Protein AF-A0A383VWA9-F1 (afdb_monomer)

Solvent-accessible surface area (backbone atoms only — not comparable to full-atom values): 13718 Å² total; per-residue (Å²): 135,84,78,79,70,65,84,76,45,90,68,63,59,57,81,70,54,75,82,67,72,85,78,60,93,67,74,73,82,68,71,82,57,78,55,68,66,60,56,52,46,52,52,49,46,54,52,45,48,54,54,43,56,68,59,34,82,82,42,57,75,68,54,39,55,49,47,54,52,50,43,54,51,52,49,49,50,54,53,41,68,70,36,70,92,53,26,75,60,52,51,53,52,49,50,55,49,52,51,54,49,49,52,50,54,48,52,52,50,50,50,54,52,51,51,55,50,59,68,47,47,61,56,56,50,52,52,52,51,50,51,52,49,52,52,52,51,51,53,51,51,53,50,49,51,54,51,51,51,52,50,51,52,52,48,53,52,47,55,49,51,52,52,50,50,51,54,51,52,52,50,51,54,50,51,51,50,49,52,54,51,54,49,51,51,50,54,50,50,52,51,50,49,53,49,51,52,48,54,50,47,66,71,29,76,67,42,64,62,67,71,51,92,82,78,88,79,80,86,80,88,81,84,88,83,84,87,83,91,80,89,131

Mean predicted aligned error: 16.5 Å

Foldseek 3Di:
DDDPPLVVDPCSCVVVDPDDPPVPPDDCPCVPDDPVLVVVLVVQLVVQVVVLVVVCVPDDPLSSVVSNVVSVLVSLVVVLVVCPPCNVVSVVVSVVVVVVVVVVNVVVVVVVVVVVVVVCVVVVVVVVVVVVVVVVVVVVVVVVVVVVVVVVVVVVVVVVVVVVVVVVVVVVVVVVVVVVVVVVVVVVVVVVVVVVVVVCCCPDPVVVVVPPPDDDDDDDDDDDDDDDDDDD

Radius of gyration: 65.11 Å; Cα contacts (8 Å, |Δi|>4): 31; chains: 1; bounding box: 116×48×170 Å

Organism: Tetradesmus obliquus (NCBI:txid3088)

pLDDT: mean 80.33, std 18.54, range [40.31, 98.0]

Sequence (232 aa):
MALPDLFKKPSSLACLRPANIQQLGIKQEAADEKPQLLQRLETCLHQAKHAAASLQVHSNSWGAAKLDVDVYRQVFHMFIASMTTYRPLLLRIQQAYDVALQDAAGSAYDHVHLQTELSMMPQRHAEAVAAARAEASARAAAMQDELQHKLQELQQQADQAEAECVQIDEQLHYFQKHILQARRELDQIDTANRRGYKELLDNSSWHLLAQLPGLSSNAPGSHVGKAYRMSS

Structure (mmCIF, N/CA/C/O backbone):
data_AF-A0A383VWA9-F1
#
_entry.id   AF-A0A383VWA9-F1
#
loop_
_atom_site.group_PDB
_atom_site.id
_atom_site.type_symbol
_atom_site.label_atom_id
_atom_site.label_alt_id
_atom_site.label_comp_id
_atom_site.label_asym_id
_atom_site.label_entity_id
_atom_site.label_seq_id
_atom_site.pdbx_PDB_ins_code
_atom_site.Cartn_x
_atom_site.Cartn_y
_atom_site.Cartn_z
_atom_site.occupancy
_atom_site.B_iso_or_equiv
_atom_site.auth_seq_id
_atom_site.auth_comp_id
_atom_site.auth_asym_id
_atom_site.auth_atom_id
_atom_site.pdbx_PDB_model_num
ATOM 1 N N . MET A 1 1 ? -12.191 -21.849 30.852 1.00 40.31 1 MET A N 1
ATOM 2 C CA . MET A 1 1 ? -12.792 -23.049 31.477 1.00 40.31 1 MET A CA 1
ATOM 3 C C . MET A 1 1 ? -14.170 -22.667 31.993 1.00 40.31 1 MET A C 1
ATOM 5 O O . MET A 1 1 ? -14.248 -21.748 32.795 1.00 40.31 1 MET A O 1
ATOM 9 N N . ALA A 1 2 ? -15.243 -23.279 31.488 1.00 52.72 2 ALA A N 1
ATOM 10 C CA . ALA A 1 2 ? -16.601 -22.994 31.955 1.00 52.72 2 ALA A CA 1
ATOM 11 C C . ALA A 1 2 ? -16.852 -23.706 33.295 1.00 52.72 2 ALA A C 1
ATOM 13 O O . ALA A 1 2 ? -16.533 -24.888 33.428 1.00 52.72 2 ALA A O 1
ATOM 14 N N . LEU A 1 3 ? -17.391 -22.989 34.287 1.00 53.06 3 LEU A N 1
ATOM 15 C CA . LEU A 1 3 ? -17.791 -23.584 35.563 1.00 53.06 3 LEU A CA 1
ATOM 16 C C . LEU A 1 3 ? -18.906 -24.621 35.326 1.00 53.06 3 LEU A C 1
ATOM 18 O O . LEU A 1 3 ? -19.810 -24.367 34.527 1.00 53.06 3 LEU A O 1
ATOM 22 N N . PRO A 1 4 ? -18.874 -25.781 36.006 1.00 68.06 4 PRO A N 1
ATOM 23 C CA . PRO A 1 4 ? -19.966 -26.741 35.946 1.00 68.06 4 PRO A CA 1
ATOM 24 C C . PRO A 1 4 ? -21.253 -26.107 36.485 1.00 68.06 4 PRO A C 1
ATOM 26 O O . PRO A 1 4 ? -21.261 -25.467 37.536 1.00 68.06 4 PRO A O 1
ATOM 29 N N . ASP A 1 5 ? -22.341 -26.296 35.745 1.00 63.53 5 ASP A N 1
ATOM 30 C CA . ASP A 1 5 ? -23.632 -25.644 35.957 1.00 63.53 5 ASP A CA 1
ATOM 31 C C . ASP A 1 5 ? -24.329 -26.203 37.216 1.00 63.53 5 ASP A C 1
ATOM 33 O O . ASP A 1 5 ? -25.100 -27.169 37.173 1.00 63.53 5 ASP A O 1
ATOM 37 N N . LEU A 1 6 ? -23.991 -25.639 38.380 1.00 59.25 6 LEU A N 1
ATOM 38 C CA . LEU A 1 6 ? -24.451 -26.095 39.699 1.00 59.25 6 LEU A CA 1
ATOM 39 C C . LEU A 1 6 ? -25.978 -26.014 39.860 1.00 59.25 6 LEU A C 1
ATOM 41 O O . LEU A 1 6 ? -26.537 -26.744 40.676 1.00 59.25 6 LEU A O 1
ATOM 45 N N . PHE A 1 7 ? -26.662 -25.199 39.054 1.00 57.03 7 PHE A N 1
ATOM 46 C CA . PHE A 1 7 ? -28.111 -24.981 39.124 1.00 57.03 7 PHE A CA 1
ATOM 47 C C . PHE A 1 7 ? -28.946 -25.963 38.288 1.00 57.03 7 PHE A C 1
ATOM 49 O O . PHE A 1 7 ? -30.166 -25.982 38.418 1.00 57.03 7 PHE A O 1
ATOM 56 N N . LYS A 1 8 ? -28.323 -26.822 37.468 1.00 65.44 8 LYS A N 1
ATOM 57 C CA . LYS A 1 8 ? -29.045 -27.832 36.665 1.00 65.44 8 LYS A CA 1
ATOM 58 C C . LYS A 1 8 ? -29.335 -29.140 37.410 1.00 65.44 8 LYS A C 1
ATOM 60 O O . LYS A 1 8 ? -30.096 -29.966 36.915 1.00 65.44 8 LYS A O 1
ATOM 65 N N . LYS A 1 9 ? -28.741 -29.360 38.589 1.00 71.12 9 LYS A N 1
ATOM 66 C CA . LYS A 1 9 ? -28.956 -30.581 39.383 1.00 71.12 9 LYS A CA 1
ATOM 67 C C . LYS A 1 9 ? -30.087 -30.354 40.400 1.00 71.12 9 LYS A C 1
ATOM 69 O O . LYS A 1 9 ? -29.924 -29.510 41.273 1.00 71.12 9 LYS A O 1
ATOM 74 N N . PRO A 1 10 ? -31.191 -31.126 40.381 1.00 60.50 10 PRO A N 1
ATOM 75 C CA . PRO A 1 10 ? -32.328 -30.922 41.293 1.00 60.50 10 PRO A CA 1
ATOM 76 C C . PRO A 1 10 ? -31.975 -31.122 42.779 1.00 60.50 10 PRO A C 1
ATOM 78 O O . PRO A 1 10 ? -32.698 -30.666 43.660 1.00 60.50 10 PRO A O 1
ATOM 81 N N . SER A 1 11 ? -30.847 -31.775 43.070 1.00 59.69 11 SER A N 1
ATOM 82 C CA . SER A 1 11 ? -30.339 -32.035 44.419 1.00 59.69 11 SER A CA 1
ATOM 83 C C . SER A 1 11 ? -29.338 -30.995 44.942 1.00 59.69 11 SER A C 1
ATOM 85 O O . SER A 1 11 ? -29.035 -31.017 46.133 1.00 59.69 11 SER A O 1
ATOM 87 N N . SER A 1 12 ? -28.830 -30.070 44.116 1.00 59.12 12 SER A N 1
ATOM 88 C CA . SER A 1 12 ? -27.817 -29.092 44.557 1.00 59.12 12 SER A CA 1
ATOM 89 C C . SER A 1 12 ? -28.386 -27.988 45.449 1.00 59.12 12 SER A C 1
ATOM 91 O O . SER A 1 12 ? -27.656 -27.421 46.252 1.00 59.12 12 SER A O 1
ATOM 93 N N . LEU A 1 13 ? -29.691 -27.721 45.357 1.00 58.59 13 LEU A N 1
ATOM 94 C CA . LEU A 1 13 ? -30.400 -26.753 46.202 1.00 58.59 13 LEU A CA 1
ATOM 95 C C . LEU A 1 13 ? -30.992 -27.392 47.470 1.00 58.59 13 LEU A C 1
ATOM 97 O O . LEU A 1 13 ? -31.514 -26.685 48.330 1.00 58.59 13 LEU A O 1
ATOM 101 N N . ALA A 1 14 ? -30.912 -28.720 47.618 1.00 62.41 14 ALA A N 1
ATOM 102 C CA . ALA A 1 14 ? -31.430 -29.418 48.795 1.00 62.41 14 ALA A CA 1
ATOM 103 C C . ALA A 1 14 ? -30.656 -29.055 50.075 1.00 62.41 14 ALA A C 1
ATOM 105 O O . ALA A 1 14 ? -31.247 -29.029 51.150 1.00 62.41 14 ALA A O 1
ATOM 106 N N . CYS A 1 15 ? -29.371 -28.699 49.958 1.00 56.59 15 CYS A N 1
ATOM 107 C CA . CYS A 1 15 ? -28.551 -28.218 51.075 1.00 56.59 15 CYS A CA 1
ATOM 108 C C . CYS A 1 15 ? -28.905 -26.794 51.542 1.00 56.59 15 CYS A C 1
ATOM 110 O O . CYS A 1 15 ? -28.484 -26.393 52.622 1.00 56.59 15 CYS A O 1
ATOM 112 N N . LEU A 1 16 ? -29.672 -26.038 50.746 1.00 54.25 16 LEU A N 1
ATOM 113 C CA . LEU A 1 16 ? -30.110 -24.676 51.067 1.00 54.25 16 LEU A CA 1
ATOM 114 C C . LEU A 1 16 ? -31.502 -24.639 51.707 1.00 54.25 16 LEU A C 1
ATOM 116 O O . LEU A 1 16 ? -31.938 -23.577 52.151 1.00 54.25 16 LEU A O 1
ATOM 120 N N . ARG A 1 17 ? -32.222 -25.770 51.759 1.00 54.25 17 ARG A N 1
ATOM 121 C CA . ARG A 1 17 ? -33.493 -25.834 52.484 1.00 54.25 17 ARG A CA 1
ATOM 122 C C . ARG A 1 17 ? -33.196 -25.823 53.984 1.00 54.25 17 ARG A C 1
ATOM 124 O O . ARG A 1 17 ? -32.511 -26.731 54.454 1.00 54.25 17 ARG A O 1
ATOM 131 N N . PRO A 1 18 ? -33.710 -24.846 54.748 1.00 53.12 18 PRO A N 1
ATOM 132 C CA . PRO A 1 18 ? -33.586 -24.880 56.193 1.00 53.12 18 PRO A CA 1
ATOM 133 C C . PRO A 1 18 ? -34.296 -26.137 56.699 1.00 53.12 18 PRO A C 1
ATOM 135 O O . PRO A 1 18 ? -35.505 -26.301 56.516 1.00 53.12 18 PRO A O 1
ATOM 138 N N . ALA A 1 19 ? -33.542 -27.054 57.300 1.00 50.94 19 ALA A N 1
ATOM 139 C CA . ALA A 1 19 ? -34.129 -28.150 58.046 1.00 50.94 19 ALA A CA 1
ATOM 140 C C . ALA A 1 19 ? -34.904 -27.537 59.227 1.00 50.94 19 ALA A C 1
ATOM 142 O O . ALA A 1 19 ? -34.309 -26.931 60.110 1.00 50.94 19 ALA A O 1
ATOM 143 N N . ASN A 1 20 ? -36.231 -27.675 59.212 1.00 47.72 20 ASN A N 1
ATOM 144 C CA . ASN A 1 20 ? -37.156 -27.323 60.294 1.00 47.72 20 ASN A CA 1
ATOM 145 C C . ASN A 1 20 ? -37.230 -25.845 60.727 1.00 47.72 20 ASN A C 1
ATOM 147 O O . ASN A 1 20 ? -36.759 -25.459 61.791 1.00 47.72 20 ASN A O 1
ATOM 151 N N . ILE A 1 21 ? -38.020 -25.050 59.995 1.00 49.84 21 ILE A N 1
ATOM 152 C CA . ILE A 1 21 ? -38.618 -23.804 60.526 1.00 49.84 21 ILE A CA 1
ATOM 153 C C . ILE A 1 21 ? -39.734 -24.111 61.558 1.00 49.84 21 ILE A C 1
ATOM 155 O O . ILE A 1 21 ? -40.086 -23.262 62.367 1.00 49.84 21 ILE A O 1
ATOM 159 N N . GLN A 1 22 ? -40.253 -25.344 61.613 1.00 49.78 22 GLN A N 1
ATOM 160 C CA . GLN A 1 22 ? -41.379 -25.718 62.485 1.00 49.78 22 GLN A CA 1
ATOM 161 C C . GLN A 1 22 ? -41.058 -25.794 63.994 1.00 49.78 22 GLN A C 1
ATOM 163 O O . GLN A 1 22 ? -41.974 -25.987 64.786 1.00 49.78 22 GLN A O 1
ATOM 168 N N . GLN A 1 23 ? -39.799 -25.631 64.423 1.00 46.16 23 GLN A N 1
ATOM 169 C CA . GLN A 1 23 ? -39.432 -25.668 65.852 1.00 46.16 23 GLN A CA 1
ATOM 170 C C . GLN A 1 23 ? -39.297 -24.286 66.513 1.00 46.16 23 GLN A C 1
ATOM 172 O O . GLN A 1 23 ? -39.175 -24.202 67.732 1.00 46.16 23 GLN A O 1
ATOM 177 N N . LEU A 1 24 ? -39.375 -23.195 65.747 1.00 46.72 24 LEU A N 1
ATOM 178 C CA . LEU A 1 24 ? -39.430 -21.837 66.285 1.00 46.72 24 LEU A CA 1
ATOM 179 C C . LEU A 1 24 ? -40.879 -21.365 66.190 1.00 46.72 24 LEU A C 1
ATOM 181 O O . LEU A 1 24 ? -41.321 -20.957 65.121 1.00 46.72 24 LEU A O 1
ATOM 185 N N . GLY A 1 25 ? -41.628 -21.454 67.292 1.00 45.78 25 GLY A N 1
ATOM 186 C CA . GLY A 1 25 ? -43.013 -20.980 67.426 1.00 45.78 25 GLY A CA 1
ATOM 187 C C . GLY A 1 25 ? -43.157 -19.458 67.294 1.00 45.78 25 GLY A C 1
ATOM 188 O O . GLY A 1 25 ? -43.638 -18.792 68.207 1.00 45.78 25 GLY A O 1
ATOM 189 N N . ILE A 1 26 ? -42.717 -18.899 66.170 1.00 47.47 26 ILE A N 1
ATOM 190 C CA . ILE A 1 26 ? -42.852 -17.496 65.805 1.00 47.47 26 ILE A CA 1
ATOM 191 C C . ILE A 1 26 ? -44.113 -17.397 64.949 1.00 47.47 26 ILE A C 1
ATOM 193 O O . ILE A 1 26 ? -44.192 -17.944 63.850 1.00 47.47 26 ILE A O 1
ATOM 197 N N . LYS A 1 27 ? -45.127 -16.739 65.510 1.00 43.44 27 LYS A N 1
ATOM 198 C CA . LYS A 1 27 ? -46.420 -16.467 64.879 1.00 43.44 27 LYS A CA 1
ATOM 199 C C . LYS A 1 27 ? -46.221 -15.883 63.472 1.00 43.44 27 LYS A C 1
ATOM 201 O O . LYS A 1 27 ? -45.510 -14.898 63.303 1.00 43.44 27 LYS A O 1
ATOM 206 N N . GLN A 1 28 ? -46.887 -16.478 62.484 1.00 49.62 28 GLN A N 1
ATOM 207 C CA . GLN A 1 28 ? -46.857 -16.100 61.064 1.00 49.62 28 GLN A CA 1
ATOM 208 C C . GLN A 1 28 ? -47.483 -14.725 60.744 1.00 49.62 28 GLN A C 1
ATOM 210 O O . GLN A 1 28 ? -47.441 -14.307 59.594 1.00 49.62 28 GLN A O 1
ATOM 215 N N . GLU A 1 29 ? -48.021 -13.992 61.726 1.00 42.81 29 GLU A N 1
ATOM 216 C CA . GLU A 1 29 ? -48.640 -12.668 61.513 1.00 42.81 29 GLU A CA 1
ATOM 217 C C . GLU A 1 29 ? -47.640 -11.561 61.127 1.00 42.81 29 GLU A C 1
ATOM 219 O O . GLU A 1 29 ? -48.045 -10.545 60.579 1.00 42.81 29 GLU A O 1
ATOM 224 N N . ALA A 1 30 ? -46.333 -11.757 61.337 1.00 47.50 30 ALA A N 1
ATOM 225 C CA . ALA A 1 30 ? -45.293 -10.798 60.936 1.00 47.50 30 ALA A CA 1
ATOM 226 C C . ALA A 1 30 ? -44.763 -11.004 59.498 1.00 47.50 30 ALA A C 1
ATOM 228 O O . ALA A 1 30 ? -43.765 -10.394 59.119 1.00 47.50 30 ALA A O 1
ATOM 229 N N . ALA A 1 31 ? -45.369 -11.899 58.709 1.00 51.78 31 ALA A N 1
ATOM 230 C CA . ALA A 1 31 ? -44.860 -12.275 57.387 1.00 51.78 31 ALA A CA 1
ATOM 231 C C . ALA A 1 31 ? -45.263 -11.315 56.246 1.00 51.78 31 ALA A C 1
ATOM 233 O O . ALA A 1 31 ? -44.610 -11.340 55.204 1.00 51.78 31 ALA A O 1
ATOM 234 N N . ASP A 1 32 ? -46.286 -10.471 56.439 1.00 53.84 32 ASP A N 1
ATOM 235 C CA . ASP A 1 32 ? -46.775 -9.525 55.415 1.00 53.84 32 ASP A CA 1
ATOM 236 C C . ASP A 1 32 ? -46.137 -8.127 55.500 1.00 53.84 32 ASP A C 1
ATOM 238 O O . ASP A 1 32 ? -46.186 -7.354 54.539 1.00 53.84 32 ASP A O 1
ATOM 242 N N . GLU A 1 33 ? -45.490 -7.783 56.616 1.00 57.41 33 GLU A N 1
ATOM 243 C CA . GLU A 1 33 ? -44.759 -6.522 56.726 1.00 57.41 33 GLU A CA 1
ATOM 244 C C . GLU A 1 33 ? -43.362 -6.675 56.120 1.00 57.41 33 GLU A C 1
ATOM 246 O O . GLU A 1 33 ? -42.547 -7.489 56.566 1.00 57.41 33 GLU A O 1
ATOM 251 N N . LYS A 1 34 ? -43.054 -5.863 55.096 1.00 60.66 34 LYS A N 1
ATOM 252 C CA . LYS A 1 34 ? -41.688 -5.782 54.564 1.00 60.66 34 LYS A CA 1
ATOM 253 C C . LYS A 1 34 ? -40.729 -5.518 55.733 1.00 60.66 34 LYS A C 1
ATOM 255 O O . LYS A 1 34 ? -40.923 -4.545 56.464 1.00 60.66 34 LYS A O 1
ATOM 260 N N . PRO A 1 35 ? -39.664 -6.319 55.903 1.00 78.94 35 PRO A N 1
ATOM 261 C CA . PRO A 1 35 ? -38.732 -6.121 57.003 1.00 78.94 35 PRO A CA 1
ATOM 262 C C . PRO A 1 35 ? -38.139 -4.710 56.927 1.00 78.94 35 PRO A C 1
ATOM 264 O O . PRO A 1 35 ? -37.694 -4.275 55.863 1.00 78.94 35 PRO A O 1
ATOM 267 N N . GLN A 1 36 ? -38.111 -4.001 58.062 1.00 79.69 36 GLN A N 1
ATOM 268 C CA . GLN A 1 36 ? -37.727 -2.580 58.157 1.00 79.69 36 GLN A CA 1
ATOM 269 C C . GLN A 1 36 ? -36.389 -2.255 57.471 1.00 79.69 36 GLN A C 1
ATOM 271 O O . GLN A 1 36 ? -36.188 -1.154 56.961 1.00 79.69 36 GLN A O 1
ATOM 276 N N . LEU A 1 37 ? -35.468 -3.222 57.435 1.00 79.62 37 LEU A N 1
ATOM 277 C CA . LEU A 1 37 ? -34.200 -3.110 56.721 1.00 79.62 37 LEU A CA 1
ATOM 278 C C . LEU A 1 37 ? -34.389 -2.945 55.204 1.00 79.62 37 LEU A C 1
ATOM 280 O O . LEU A 1 37 ? -33.772 -2.062 54.616 1.00 79.62 37 LEU A O 1
ATOM 284 N N . LEU A 1 38 ? -35.239 -3.758 54.570 1.00 82.06 38 LEU A N 1
ATOM 285 C CA . LEU A 1 38 ? -35.507 -3.657 53.132 1.00 82.06 38 LEU A CA 1
ATOM 286 C C . LEU A 1 38 ? -36.179 -2.329 52.797 1.00 82.06 38 LEU A C 1
ATOM 288 O O . LEU A 1 38 ? -35.798 -1.688 51.826 1.00 82.06 38 LEU A O 1
ATOM 292 N N . GLN A 1 39 ? -37.094 -1.862 53.648 1.00 85.38 39 GLN A N 1
ATOM 293 C CA . GLN A 1 39 ? -37.736 -0.562 53.465 1.00 85.38 39 GLN A CA 1
ATOM 294 C C . GLN A 1 39 ? -36.721 0.594 53.519 1.00 85.38 39 GLN A C 1
ATOM 296 O O . GLN A 1 39 ? -36.789 1.517 52.711 1.00 85.38 39 GLN A O 1
ATOM 301 N N . ARG A 1 40 ? -35.735 0.527 54.426 1.00 84.25 40 ARG A N 1
ATOM 302 C CA . ARG A 1 40 ? -34.63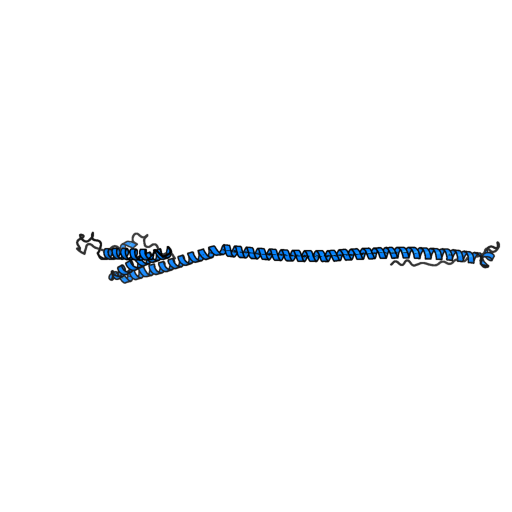4 1.507 54.507 1.00 84.25 40 ARG A CA 1
ATOM 303 C C . ARG A 1 40 ? -33.680 1.438 53.313 1.00 84.25 40 ARG A C 1
ATOM 305 O O . ARG A 1 40 ? -33.151 2.462 52.890 1.00 84.25 40 ARG A O 1
ATOM 312 N N . LEU A 1 41 ? -33.441 0.246 52.773 1.00 84.81 41 LEU A N 1
ATOM 313 C CA . LEU A 1 41 ? -32.605 0.073 51.585 1.00 84.81 41 LEU A CA 1
ATOM 314 C C . LEU A 1 41 ? -33.317 0.564 50.321 1.00 84.81 41 LEU A C 1
ATOM 316 O O . LEU A 1 41 ? -32.682 1.209 49.494 1.00 84.81 41 LEU A O 1
ATOM 320 N N . GLU A 1 42 ? -34.625 0.330 50.195 1.00 87.19 42 GLU A N 1
ATOM 321 C CA . GLU A 1 42 ? -35.452 0.854 49.101 1.00 87.19 42 GLU A CA 1
ATOM 322 C C . GLU A 1 42 ? -35.465 2.388 49.101 1.00 87.19 42 GLU A C 1
ATOM 324 O O . GLU A 1 42 ? -35.228 3.007 48.062 1.00 87.19 42 GLU A O 1
ATOM 329 N N . THR A 1 43 ? -35.668 3.023 50.261 1.00 87.69 43 THR A N 1
ATOM 330 C CA . THR A 1 43 ? -35.632 4.491 50.358 1.00 87.69 43 THR A CA 1
ATOM 331 C C . THR A 1 43 ? -34.245 5.048 50.061 1.00 87.69 43 THR A C 1
ATOM 333 O O . THR A 1 43 ? -34.133 6.022 49.316 1.00 87.69 43 THR A O 1
ATOM 336 N N . CYS A 1 44 ? -33.185 4.407 50.561 1.00 85.94 44 CYS A N 1
ATOM 337 C CA . CYS A 1 44 ? -31.814 4.798 50.245 1.00 85.94 44 CYS A CA 1
ATOM 338 C C . CYS A 1 44 ? -31.508 4.659 48.746 1.00 85.94 44 CYS A C 1
ATOM 340 O O . CYS A 1 44 ? -30.930 5.567 48.154 1.00 85.94 44 CYS A O 1
ATOM 342 N N . LEU A 1 45 ? -31.950 3.574 48.108 1.00 88.50 45 LEU A N 1
ATOM 343 C CA . LEU A 1 45 ? -31.781 3.357 46.673 1.00 88.50 45 LEU A CA 1
ATOM 344 C C . LEU A 1 45 ? -32.506 4.425 45.853 1.00 88.50 45 LEU A C 1
ATOM 346 O O . LEU A 1 45 ? -31.932 4.959 44.907 1.00 88.50 45 LEU A O 1
ATOM 350 N N . HIS A 1 46 ? -33.742 4.771 46.218 1.00 88.00 46 HIS A N 1
ATOM 351 C CA . HIS A 1 46 ? -34.485 5.840 45.550 1.00 88.00 46 HIS A CA 1
ATOM 352 C C . HIS A 1 46 ? -33.798 7.201 45.694 1.00 88.00 46 HIS A C 1
ATOM 354 O O . HIS A 1 46 ? -33.681 7.928 44.708 1.00 88.00 46 HIS A O 1
ATOM 360 N N . GLN A 1 47 ? -33.297 7.528 46.886 1.00 86.00 47 GLN A N 1
ATOM 361 C CA . GLN A 1 47 ? -32.558 8.770 47.131 1.00 86.00 47 GLN A CA 1
ATOM 362 C C . GLN A 1 47 ? -31.242 8.814 46.346 1.00 86.00 47 GLN A C 1
ATOM 364 O O . GLN A 1 47 ? -30.948 9.809 45.686 1.00 86.00 47 GLN A O 1
ATOM 369 N N . ALA A 1 48 ? -30.479 7.721 46.359 1.00 83.06 48 ALA A N 1
ATOM 370 C CA . ALA A 1 48 ? -29.209 7.613 45.651 1.00 83.06 48 ALA A CA 1
ATOM 371 C C . ALA A 1 48 ? -29.393 7.667 44.126 1.00 83.06 48 ALA A C 1
ATOM 373 O O . ALA A 1 48 ? -28.638 8.356 43.446 1.00 83.06 48 ALA A O 1
ATOM 374 N N . LYS A 1 49 ? -30.443 7.037 43.585 1.00 85.81 49 LYS A N 1
ATOM 375 C CA . LYS A 1 49 ? -30.805 7.165 42.166 1.00 85.81 49 LYS A CA 1
ATOM 376 C C . LYS A 1 49 ? -31.227 8.577 41.791 1.00 85.81 49 LYS A C 1
ATOM 378 O O . LYS A 1 49 ? -30.851 9.055 40.729 1.00 85.81 49 LYS A O 1
ATOM 383 N N . HIS A 1 50 ? -31.985 9.260 42.645 1.00 84.44 50 HIS A N 1
ATOM 384 C CA . HIS A 1 50 ? -32.377 10.643 42.386 1.00 84.44 50 HIS A CA 1
ATOM 385 C C . HIS A 1 50 ? -31.160 11.587 42.401 1.00 84.44 50 HIS A C 1
ATOM 387 O O . HIS A 1 50 ? -31.075 12.506 41.586 1.00 84.44 50 HIS A O 1
ATOM 393 N N . ALA A 1 51 ? -30.189 11.342 43.287 1.00 82.81 51 ALA A N 1
ATOM 394 C CA . ALA A 1 51 ? -28.915 12.058 43.295 1.00 82.81 51 ALA A CA 1
ATOM 395 C C . ALA A 1 51 ? -28.078 11.747 42.040 1.00 82.81 51 ALA A C 1
ATOM 397 O O . ALA A 1 51 ? -27.574 12.665 41.394 1.00 82.81 51 ALA A O 1
ATOM 398 N N . ALA A 1 52 ? -27.991 10.478 41.632 1.00 81.69 52 ALA A N 1
ATOM 399 C CA . ALA A 1 52 ? -27.296 10.073 40.411 1.00 81.69 52 ALA A CA 1
ATOM 400 C C . ALA A 1 52 ? -27.938 10.674 39.148 1.00 81.69 52 ALA A C 1
ATOM 402 O O . ALA A 1 52 ? -27.225 11.216 38.308 1.00 81.69 52 ALA A O 1
ATOM 403 N N . ALA A 1 53 ? -29.270 10.688 39.052 1.00 81.19 53 ALA A N 1
ATOM 404 C CA . ALA A 1 53 ? -30.004 11.325 37.958 1.00 81.19 53 ALA A CA 1
ATOM 405 C C . ALA A 1 53 ? -29.719 12.835 37.858 1.00 81.19 53 ALA A C 1
ATOM 407 O O . ALA A 1 53 ? -29.619 13.372 36.757 1.00 81.19 53 ALA A O 1
ATOM 408 N N . SER A 1 54 ? -29.523 13.520 38.992 1.00 80.06 54 SER A N 1
ATOM 409 C CA . SER A 1 54 ? -29.142 14.942 38.997 1.00 80.06 54 SER A CA 1
ATOM 410 C C . SER A 1 54 ? -27.725 15.191 38.456 1.00 80.06 54 SER A C 1
ATOM 412 O O . SER A 1 54 ? -27.471 16.226 37.848 1.00 80.06 54 SER A O 1
ATOM 414 N N . LEU A 1 55 ? -26.820 14.218 38.611 1.00 75.12 55 LEU A N 1
ATOM 415 C CA . LEU A 1 55 ? -25.446 14.253 38.092 1.00 75.12 55 LEU A CA 1
ATOM 416 C C . LEU A 1 55 ? -25.355 13.774 36.630 1.00 75.12 55 LEU A C 1
ATOM 418 O O . LEU A 1 55 ? -24.462 14.191 35.893 1.00 75.12 55 LEU A O 1
ATOM 422 N N . GLN A 1 56 ? -26.288 12.922 36.190 1.00 65.44 56 GLN A N 1
ATOM 423 C CA . GLN A 1 56 ? -26.344 12.363 34.834 1.00 65.44 56 GLN A CA 1
ATOM 424 C C . GLN A 1 56 ? -26.660 13.396 33.743 1.00 65.44 56 GLN A C 1
ATOM 426 O O . GLN A 1 56 ? -26.329 13.148 32.585 1.00 65.44 56 GLN A O 1
ATOM 431 N N . VAL A 1 57 ? -27.229 14.561 34.085 1.00 62.25 57 VAL A N 1
ATOM 432 C CA . VAL A 1 57 ? -27.603 15.633 33.132 1.00 62.25 57 VAL A CA 1
ATOM 433 C C . VAL A 1 57 ? -26.412 16.117 32.284 1.00 62.25 57 VAL A C 1
ATOM 435 O O . VAL A 1 57 ? -26.599 16.702 31.218 1.00 62.25 57 VAL A O 1
ATOM 438 N N . HIS A 1 58 ? -25.179 15.846 32.717 1.00 61.66 58 HIS A N 1
ATOM 439 C CA . HIS A 1 58 ? -23.954 16.266 32.031 1.00 61.66 58 HIS A CA 1
ATOM 440 C C . HIS A 1 58 ? -23.030 15.105 31.632 1.00 61.66 58 HIS A C 1
ATOM 442 O O . HIS A 1 58 ? -21.913 15.351 31.181 1.00 61.66 58 HIS A O 1
ATOM 448 N N . SER A 1 59 ? -23.453 13.845 31.801 1.00 63.00 59 SER A N 1
ATOM 449 C CA . SER A 1 59 ? -22.589 12.680 31.575 1.00 63.00 59 SER A CA 1
ATOM 450 C C . SER A 1 59 ? -22.984 11.893 30.324 1.00 63.00 59 SER A C 1
ATOM 452 O O . SER A 1 59 ? -24.163 11.637 30.085 1.00 63.00 59 SER A O 1
ATOM 4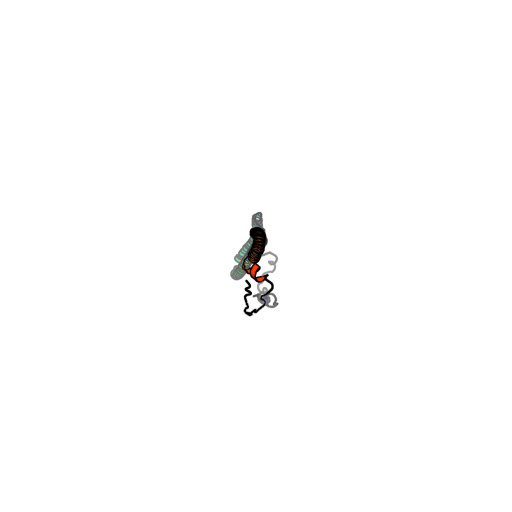54 N N . ASN A 1 60 ? -21.987 11.449 29.558 1.00 71.31 60 ASN A N 1
ATOM 455 C CA . ASN A 1 60 ? -22.164 10.534 28.425 1.00 71.31 60 ASN A CA 1
ATOM 456 C C . ASN A 1 60 ? -22.860 9.232 28.880 1.00 71.31 60 ASN A C 1
ATOM 458 O O . ASN A 1 60 ? -22.733 8.846 30.043 1.00 71.31 60 ASN A O 1
ATOM 462 N N . SER A 1 61 ? -23.534 8.505 27.976 1.00 69.50 61 SER A N 1
ATOM 463 C CA . SER A 1 61 ? -24.335 7.314 28.345 1.00 69.50 61 SER A CA 1
ATOM 464 C C . SER A 1 61 ? -23.555 6.246 29.134 1.00 69.50 61 SER A C 1
ATOM 466 O O . SER A 1 61 ? -24.120 5.577 29.997 1.00 69.50 61 SER A O 1
ATOM 468 N N . TRP A 1 62 ? -22.240 6.141 28.912 1.00 67.88 62 TRP A N 1
ATOM 469 C CA . TRP A 1 62 ? -21.339 5.278 29.683 1.00 67.88 62 TRP A CA 1
ATOM 470 C C . TRP A 1 62 ? -21.148 5.738 31.138 1.00 67.88 62 TRP A C 1
ATOM 472 O O . TRP A 1 62 ? -21.153 4.928 32.063 1.00 67.88 62 TRP A O 1
ATOM 482 N N . GLY A 1 63 ? -21.011 7.050 31.354 1.00 73.00 63 GLY A N 1
ATOM 483 C CA . GLY A 1 63 ? -20.931 7.642 32.691 1.00 73.00 63 GLY A CA 1
ATOM 484 C C . GLY A 1 63 ? -22.232 7.453 33.468 1.00 73.00 63 GLY A C 1
ATOM 485 O O . GLY A 1 63 ? -22.195 7.119 34.650 1.00 73.00 63 GLY A O 1
ATOM 486 N N . ALA A 1 64 ? -23.370 7.557 32.779 1.00 75.25 64 ALA A N 1
ATOM 487 C CA . ALA A 1 64 ? -24.684 7.325 33.361 1.00 75.25 64 ALA A CA 1
ATOM 488 C C . ALA A 1 64 ? -24.866 5.878 33.848 1.00 75.25 64 ALA A C 1
ATOM 490 O O . ALA A 1 64 ? -25.237 5.670 35.004 1.00 75.25 64 ALA A O 1
ATOM 491 N N . ALA A 1 65 ? -24.518 4.889 33.018 1.00 77.56 65 ALA A N 1
ATOM 492 C CA . ALA A 1 65 ? -24.586 3.476 33.394 1.00 77.56 65 ALA A CA 1
ATOM 493 C C . ALA A 1 65 ? -23.638 3.126 34.556 1.00 77.56 65 ALA A C 1
ATOM 495 O O . ALA A 1 65 ? -23.992 2.334 35.429 1.00 77.56 65 ALA A O 1
ATOM 496 N N . LYS A 1 66 ? -22.449 3.743 34.609 1.00 82.00 66 LYS A N 1
ATOM 497 C CA . LYS A 1 66 ? -21.496 3.549 35.710 1.00 82.00 66 LYS A CA 1
ATOM 498 C C . LYS A 1 66 ? -22.035 4.093 37.036 1.00 82.00 66 LYS A C 1
ATOM 500 O O . LYS A 1 66 ? -21.970 3.393 38.042 1.00 82.00 66 LYS A O 1
ATOM 505 N N . LEU A 1 67 ? -22.619 5.293 37.017 1.00 82.94 67 LEU A N 1
ATOM 506 C CA . LEU A 1 67 ? -23.256 5.897 38.191 1.00 82.94 67 LEU A CA 1
ATOM 507 C C . LEU A 1 67 ? -24.409 5.034 38.719 1.00 82.94 67 LEU A C 1
ATOM 509 O O . LEU A 1 67 ? -24.518 4.840 39.927 1.00 82.94 67 LEU A O 1
ATOM 513 N N . ASP A 1 68 ? -25.230 4.466 37.832 1.00 85.62 68 ASP A N 1
ATOM 514 C CA . ASP A 1 68 ? -26.309 3.560 38.238 1.00 85.62 68 ASP A CA 1
ATOM 515 C C . ASP A 1 68 ? -25.769 2.298 38.921 1.00 85.62 68 ASP A C 1
ATOM 517 O O . ASP A 1 68 ? -26.261 1.906 39.982 1.00 85.62 68 ASP A O 1
ATOM 521 N N . VAL A 1 69 ? -24.733 1.673 38.357 1.00 86.56 69 VAL A N 1
ATOM 522 C CA . VAL A 1 69 ? -24.097 0.488 38.953 1.00 86.56 69 VAL A CA 1
ATOM 523 C C . VAL A 1 69 ? -23.462 0.813 40.308 1.00 86.56 69 VAL A C 1
ATOM 525 O O . VAL A 1 69 ? -23.611 0.031 41.250 1.00 86.56 69 VAL A O 1
ATOM 528 N N . ASP A 1 70 ? -22.825 1.976 40.447 1.00 86.56 70 ASP A N 1
ATOM 529 C CA . ASP A 1 70 ? -22.231 2.427 41.709 1.00 86.56 70 ASP A CA 1
ATOM 530 C C . ASP A 1 70 ? -23.294 2.647 42.803 1.00 86.56 70 ASP A C 1
ATOM 532 O O . ASP A 1 70 ? -23.079 2.257 43.956 1.00 86.56 70 ASP A O 1
ATOM 536 N N . VAL A 1 71 ? -24.481 3.161 42.452 1.00 89.12 71 VAL A N 1
ATOM 537 C CA . VAL A 1 71 ? -25.622 3.270 43.382 1.00 89.12 71 VAL A CA 1
ATOM 538 C C . VAL A 1 71 ? -26.044 1.893 43.901 1.00 89.12 71 VAL A C 1
ATOM 540 O O . VAL A 1 71 ? -26.188 1.703 45.113 1.00 89.12 71 VAL A O 1
ATOM 543 N N . TYR A 1 72 ? -26.206 0.904 43.017 1.00 88.62 72 TYR A N 1
ATOM 544 C CA . TYR A 1 72 ? -26.547 -0.459 43.442 1.00 88.62 72 TYR A CA 1
ATOM 545 C C . TYR A 1 72 ? -25.444 -1.087 44.298 1.00 88.62 72 TYR A C 1
ATOM 547 O O . TYR A 1 72 ? -25.743 -1.749 45.295 1.00 88.62 72 TYR A O 1
ATOM 555 N N . ARG A 1 73 ? -24.173 -0.842 43.965 1.00 89.44 73 ARG A N 1
ATOM 556 C CA . ARG A 1 73 ? -23.015 -1.317 44.732 1.00 89.44 73 ARG A CA 1
ATOM 557 C C . ARG A 1 73 ? -22.998 -0.737 46.147 1.00 89.44 73 ARG A C 1
ATOM 559 O O . ARG A 1 73 ? -22.728 -1.465 47.104 1.00 89.44 73 ARG A O 1
ATOM 566 N N . GLN A 1 74 ? -23.347 0.538 46.303 1.00 88.19 74 GLN A N 1
ATOM 567 C CA . GLN A 1 74 ? -23.415 1.211 47.601 1.00 88.19 74 GLN A CA 1
ATOM 568 C C . GLN A 1 74 ? -24.568 0.690 48.471 1.00 88.19 74 GLN A C 1
ATOM 570 O O . GLN A 1 74 ? -24.367 0.398 49.652 1.00 88.19 74 GLN A O 1
ATOM 575 N N . VAL A 1 75 ? -25.755 0.492 47.889 1.00 88.94 75 VAL A N 1
ATOM 576 C CA . VAL A 1 75 ? -26.905 -0.105 48.593 1.00 88.94 75 VAL A CA 1
ATOM 577 C C . VAL A 1 75 ? -26.602 -1.552 48.998 1.00 88.94 75 VAL A C 1
ATOM 579 O O . VAL A 1 75 ? -26.887 -1.951 50.129 1.00 88.94 75 VAL A O 1
ATOM 582 N N . PHE A 1 76 ? -25.953 -2.326 48.123 1.00 89.25 76 PHE A N 1
ATOM 583 C CA . PHE A 1 76 ? -25.525 -3.691 48.429 1.00 89.25 76 PHE A CA 1
ATOM 584 C C . PHE A 1 76 ? -24.481 -3.728 49.553 1.00 89.25 76 PHE A C 1
ATOM 586 O O . PHE A 1 76 ? -24.567 -4.563 50.451 1.00 89.25 76 PHE A O 1
ATOM 593 N N . HIS A 1 77 ? -23.548 -2.775 49.580 1.00 88.81 77 HIS A N 1
ATOM 594 C CA . HIS A 1 77 ? -22.586 -2.653 50.672 1.00 88.81 77 HIS A CA 1
ATOM 595 C C . HIS A 1 77 ? -23.265 -2.351 52.019 1.00 88.81 77 HIS A C 1
ATOM 597 O O . HIS A 1 77 ? -22.915 -2.957 53.035 1.00 88.81 77 HIS A O 1
ATOM 603 N N . MET A 1 78 ? -24.281 -1.479 52.038 1.00 86.31 78 MET A N 1
ATOM 604 C CA . MET A 1 78 ? -25.074 -1.221 53.249 1.00 86.31 78 MET A CA 1
ATOM 605 C C . MET A 1 78 ? -25.871 -2.451 53.700 1.00 86.31 78 MET A C 1
ATOM 607 O O . MET A 1 78 ? -25.931 -2.744 54.896 1.00 86.31 78 MET A O 1
ATOM 611 N N . PHE A 1 79 ? -26.428 -3.213 52.755 1.00 88.38 79 PHE A N 1
ATOM 612 C CA . PHE A 1 79 ? -27.074 -4.493 53.046 1.00 88.38 79 PHE A CA 1
ATOM 613 C C . PHE A 1 79 ? -26.095 -5.478 53.704 1.00 88.38 79 PHE A C 1
ATOM 615 O O . PHE A 1 79 ? -26.389 -6.031 54.765 1.00 88.38 79 PHE A O 1
ATOM 622 N N . ILE A 1 80 ? -24.890 -5.628 53.152 1.00 87.75 80 ILE A N 1
ATOM 623 C CA . ILE A 1 80 ? -23.838 -6.484 53.717 1.00 87.75 80 ILE A CA 1
ATOM 624 C C . ILE A 1 80 ? -23.422 -6.021 55.117 1.00 87.75 80 ILE A C 1
ATOM 626 O O . ILE A 1 80 ? -23.232 -6.851 56.007 1.00 87.75 80 ILE A O 1
ATOM 630 N N . ALA A 1 81 ? -23.294 -4.710 55.333 1.00 86.00 81 ALA A N 1
ATOM 631 C CA . ALA A 1 81 ? -22.935 -4.147 56.632 1.00 86.00 81 ALA A CA 1
ATOM 632 C C . ALA A 1 81 ? -23.985 -4.458 57.715 1.00 86.00 81 ALA A C 1
ATOM 634 O O . ALA A 1 81 ? -23.618 -4.702 58.864 1.00 86.00 81 ALA A O 1
ATOM 635 N N . SER A 1 82 ? -25.268 -4.499 57.342 1.00 85.31 82 SER A N 1
ATOM 636 C CA . SER A 1 82 ? -26.373 -4.842 58.247 1.00 85.31 82 SER A CA 1
ATOM 637 C C . SER A 1 82 ? -26.488 -6.344 58.558 1.00 85.31 82 SER A C 1
ATOM 639 O O . SER A 1 82 ? -27.011 -6.717 59.607 1.00 85.31 82 SER A O 1
ATOM 641 N N . MET A 1 83 ? -25.962 -7.212 57.687 1.00 84.00 83 MET A N 1
ATOM 642 C CA . MET A 1 83 ? -26.015 -8.674 57.815 1.00 84.00 83 MET A CA 1
ATOM 643 C C . MET A 1 83 ? -24.724 -9.222 58.434 1.00 84.00 83 MET A C 1
ATOM 645 O O . MET A 1 83 ? -23.878 -9.798 57.750 1.00 84.00 83 MET A O 1
ATOM 649 N N . THR A 1 84 ? -24.561 -9.068 59.748 1.00 81.50 84 THR A N 1
ATOM 650 C CA . THR A 1 84 ? -23.321 -9.437 60.460 1.00 81.50 84 THR A CA 1
ATOM 651 C C . THR A 1 84 ? -22.966 -10.926 60.357 1.00 81.50 84 THR A C 1
ATOM 653 O O . THR A 1 84 ? -21.793 -11.255 60.193 1.00 81.50 84 THR A O 1
ATOM 656 N N . THR A 1 85 ? -23.956 -11.823 60.373 1.00 86.56 85 THR A N 1
ATOM 657 C CA . THR A 1 85 ? -23.760 -13.286 60.342 1.00 86.56 85 THR A CA 1
ATOM 658 C C . THR A 1 85 ? -23.213 -13.800 59.007 1.00 86.56 85 THR A C 1
ATOM 660 O O . THR A 1 85 ? -22.356 -14.680 58.987 1.00 86.56 85 THR A O 1
ATOM 663 N N . TYR A 1 86 ? -23.673 -13.242 57.884 1.00 88.31 86 TYR A N 1
ATOM 664 C CA . TYR A 1 86 ? -23.296 -13.690 56.532 1.00 88.31 86 TYR A CA 1
ATOM 665 C C . TYR A 1 86 ? -22.288 -12.764 55.841 1.00 88.31 86 TYR A C 1
ATOM 667 O O . TYR A 1 86 ? -21.873 -13.022 54.709 1.00 88.31 86 TYR A O 1
ATOM 675 N N . ARG A 1 87 ? -21.850 -11.707 56.530 1.00 85.38 87 ARG A N 1
ATOM 676 C CA . ARG A 1 87 ? -20.922 -10.690 56.029 1.00 85.38 87 ARG A CA 1
ATOM 677 C C . ARG A 1 87 ? -19.691 -1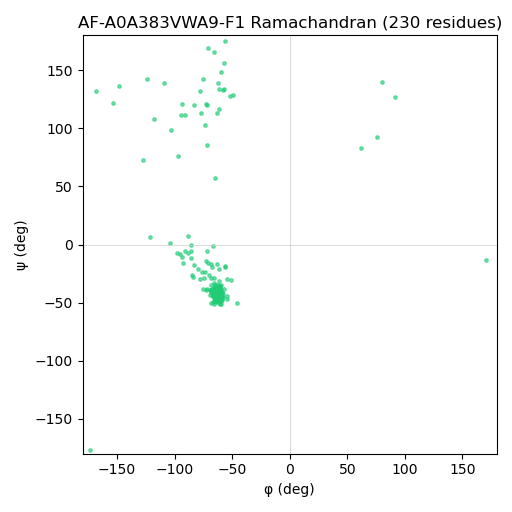1.243 55.292 1.00 85.38 87 ARG A C 1
ATOM 679 O O . ARG A 1 87 ? -19.455 -10.785 54.176 1.00 85.38 87 ARG A O 1
ATOM 686 N N . PRO A 1 88 ? -18.907 -12.207 55.824 1.00 89.25 88 PRO A N 1
ATOM 687 C CA . PRO A 1 88 ? -17.701 -12.676 55.131 1.00 89.25 88 PRO A CA 1
ATOM 688 C C . PRO A 1 88 ? -18.002 -13.403 53.810 1.00 89.25 88 PRO A C 1
ATOM 690 O O . PRO A 1 88 ? -17.231 -13.284 52.859 1.00 89.25 88 PRO A O 1
ATOM 693 N N . LEU A 1 89 ? -19.128 -14.123 53.722 1.00 89.50 89 LEU A N 1
ATOM 694 C CA . LEU A 1 89 ? -19.575 -14.772 52.486 1.00 89.50 89 LEU A CA 1
ATOM 695 C C . LEU A 1 89 ? -19.995 -13.721 51.452 1.00 89.50 89 LEU A C 1
ATOM 697 O O . LEU A 1 89 ? -19.537 -13.756 50.312 1.00 89.50 89 LEU A O 1
ATOM 701 N N . LEU A 1 90 ? -20.842 -12.773 51.861 1.00 89.69 90 LEU A N 1
ATOM 702 C CA . LEU A 1 90 ? -21.361 -11.743 50.966 1.00 89.69 90 LEU A CA 1
ATOM 703 C C . LEU A 1 90 ? -20.255 -10.812 50.453 1.00 89.69 90 LEU A C 1
ATOM 705 O O . LEU A 1 90 ? -20.288 -10.435 49.287 1.00 89.69 90 LEU A O 1
ATOM 709 N N . LEU A 1 91 ? -19.242 -10.507 51.272 1.00 91.31 91 LEU A N 1
ATOM 710 C CA . LEU A 1 91 ? -18.067 -9.743 50.838 1.00 91.31 91 LEU A CA 1
ATOM 711 C C . LEU A 1 91 ? -17.246 -10.485 49.776 1.00 91.31 91 LEU A C 1
ATOM 713 O O . LEU A 1 91 ? -16.806 -9.864 48.814 1.00 91.31 91 LEU A O 1
ATOM 717 N N . ARG A 1 92 ? -17.067 -11.807 49.903 1.00 92.50 92 ARG A N 1
ATOM 718 C CA . ARG A 1 92 ? -16.384 -12.609 48.870 1.00 92.50 92 ARG A CA 1
ATOM 719 C C . ARG A 1 92 ? -17.154 -12.621 47.553 1.00 92.50 92 ARG A C 1
ATOM 721 O O . ARG A 1 92 ? -16.548 -12.513 46.493 1.00 92.50 92 ARG A O 1
ATOM 728 N N . ILE A 1 93 ? -18.481 -12.734 47.624 1.00 91.25 93 ILE A N 1
ATOM 729 C CA . ILE A 1 93 ? -19.349 -12.664 46.445 1.00 91.25 93 ILE A CA 1
ATOM 730 C C . ILE A 1 93 ? -19.250 -11.271 45.810 1.00 91.25 93 ILE A C 1
ATOM 732 O O . ILE A 1 93 ? -19.001 -11.175 44.612 1.00 91.25 93 ILE A O 1
ATOM 736 N N . GLN A 1 94 ? -19.368 -10.204 46.610 1.00 91.69 94 GLN A N 1
ATOM 737 C CA . GLN A 1 94 ? -19.213 -8.823 46.148 1.00 91.69 94 GLN A CA 1
ATOM 738 C C . GLN A 1 94 ? -17.870 -8.621 45.441 1.00 91.69 94 GLN A C 1
ATOM 740 O O . GLN A 1 94 ? -17.842 -8.079 44.345 1.00 91.69 94 GLN A O 1
ATOM 745 N N . GLN A 1 95 ? -16.772 -9.104 46.026 1.00 93.38 95 GLN A N 1
ATOM 746 C CA . GLN A 1 95 ? -15.441 -8.984 45.436 1.00 93.38 95 GLN A CA 1
ATOM 747 C C . GLN A 1 95 ? -15.339 -9.693 44.078 1.00 93.38 95 GLN A C 1
ATOM 749 O O . GLN A 1 95 ? -14.753 -9.143 43.151 1.00 93.38 95 GLN A O 1
ATOM 754 N N . ALA A 1 96 ? -15.922 -10.887 43.934 1.00 91.56 96 ALA A N 1
ATOM 755 C CA . ALA A 1 96 ? -15.937 -11.598 42.656 1.00 91.56 96 ALA A CA 1
ATOM 756 C C . ALA A 1 96 ? -16.729 -10.837 41.576 1.00 91.56 96 ALA A C 1
ATOM 758 O O . ALA A 1 96 ? -16.281 -10.754 40.433 1.00 91.56 96 ALA A O 1
ATOM 759 N N . TYR A 1 97 ? -17.872 -10.244 41.942 1.00 92.81 97 TYR A N 1
ATOM 760 C CA . TYR A 1 97 ? -18.638 -9.384 41.036 1.00 92.81 97 TYR A CA 1
ATOM 761 C C . TYR A 1 97 ? -17.896 -8.092 40.696 1.00 92.81 97 TYR A C 1
ATOM 763 O O . TYR A 1 97 ? -17.895 -7.695 39.538 1.00 92.81 97 TYR A O 1
ATOM 771 N N . ASP A 1 98 ? -17.240 -7.460 41.670 1.00 91.69 98 ASP A N 1
ATOM 772 C CA . ASP A 1 98 ? -16.479 -6.227 41.461 1.00 91.69 98 ASP A CA 1
ATOM 773 C C . ASP A 1 98 ? -15.323 -6.444 40.473 1.00 91.69 98 ASP A C 1
ATOM 775 O O . ASP A 1 98 ? -15.119 -5.614 39.590 1.00 91.69 98 ASP A O 1
ATOM 779 N N . VAL A 1 99 ? -14.604 -7.569 40.577 1.00 93.88 99 VAL A N 1
ATOM 780 C CA . VAL A 1 99 ? -13.546 -7.941 39.620 1.00 93.88 99 VAL A CA 1
ATOM 781 C C . VAL A 1 99 ? -14.134 -8.177 38.229 1.00 93.88 99 VAL A C 1
ATOM 783 O O . VAL A 1 99 ? -13.673 -7.578 37.264 1.00 93.88 99 VAL A O 1
ATOM 786 N N . ALA A 1 100 ? -15.203 -8.971 38.117 1.00 92.19 100 ALA A N 1
ATOM 787 C CA . ALA A 1 100 ? -15.845 -9.229 36.827 1.00 92.19 100 ALA A CA 1
ATOM 788 C C . ALA A 1 100 ? -16.397 -7.947 36.174 1.00 92.19 100 ALA A C 1
ATOM 790 O O . ALA A 1 100 ? -16.347 -7.795 34.954 1.00 92.19 100 ALA A O 1
ATOM 791 N N . LEU A 1 101 ? -16.911 -7.011 36.977 1.00 90.38 101 LEU A N 1
ATOM 792 C CA . LEU A 1 101 ? -17.400 -5.720 36.505 1.00 90.38 101 LEU A CA 1
ATOM 793 C C . LEU A 1 101 ? -16.250 -4.825 36.018 1.00 90.38 101 LEU A C 1
ATOM 795 O O . LEU A 1 101 ? -16.402 -4.142 35.007 1.00 90.38 101 LEU A O 1
ATOM 799 N N . GLN A 1 102 ? -15.108 -4.832 36.711 1.00 90.81 102 GLN A N 1
ATOM 800 C CA . GLN A 1 102 ? -13.901 -4.115 36.286 1.00 90.81 102 GLN A CA 1
ATOM 801 C C . GLN A 1 102 ? -13.356 -4.672 34.969 1.00 90.81 102 GLN A C 1
ATOM 803 O O . GLN A 1 102 ? -13.086 -3.889 34.059 1.00 90.81 102 GLN A O 1
ATOM 808 N N . ASP A 1 103 ? -13.280 -5.996 34.835 1.00 93.12 103 ASP A N 1
ATOM 809 C CA . ASP A 1 103 ? -12.849 -6.659 33.601 1.00 93.12 103 ASP A CA 1
ATOM 810 C C . ASP A 1 103 ? -13.799 -6.335 32.437 1.00 93.12 103 ASP A C 1
ATOM 812 O O . ASP A 1 103 ? -13.360 -5.967 31.346 1.00 93.12 103 ASP A O 1
ATOM 816 N N . ALA A 1 104 ? -15.115 -6.392 32.673 1.00 89.88 104 ALA A N 1
ATOM 817 C CA . ALA A 1 104 ? -16.115 -6.034 31.671 1.00 89.88 104 ALA A CA 1
ATOM 818 C C . ALA A 1 104 ? -16.003 -4.557 31.255 1.00 89.88 104 ALA A C 1
ATOM 820 O O . ALA A 1 104 ? -16.019 -4.252 30.061 1.00 89.88 104 ALA A O 1
ATOM 821 N N . ALA A 1 105 ? -15.834 -3.644 32.215 1.00 88.06 105 ALA A N 1
ATOM 822 C CA . ALA A 1 105 ? -15.642 -2.224 31.937 1.00 88.06 105 ALA A CA 1
ATOM 823 C C . ALA A 1 105 ? -14.346 -1.954 31.154 1.00 88.06 105 ALA A C 1
ATOM 825 O O . ALA A 1 105 ? -14.361 -1.132 30.238 1.00 88.06 105 ALA A O 1
ATOM 826 N N . GLY A 1 106 ? -13.260 -2.667 31.473 1.00 91.81 106 GLY A N 1
ATOM 827 C CA . GLY A 1 106 ? -12.005 -2.627 30.720 1.00 91.81 106 GLY A CA 1
ATOM 828 C C . GLY A 1 106 ? -12.200 -3.085 29.277 1.00 91.81 106 GLY A C 1
ATOM 829 O O . GLY A 1 106 ? -11.915 -2.335 28.350 1.00 91.81 106 GLY A O 1
ATOM 830 N N . SER A 1 107 ? -12.816 -4.253 29.075 1.00 91.94 107 SER A N 1
ATOM 831 C CA . SER A 1 107 ? -13.062 -4.795 27.731 1.00 91.94 107 SER A CA 1
ATOM 832 C C . SER A 1 107 ? -13.942 -3.892 26.859 1.00 91.94 107 SER A C 1
ATOM 834 O O . SER A 1 107 ? -13.725 -3.777 25.654 1.00 91.94 107 SER A O 1
ATOM 836 N N . ALA A 1 108 ? -14.924 -3.214 27.457 1.00 88.94 108 ALA A N 1
ATOM 837 C CA . ALA A 1 108 ? -15.782 -2.280 26.743 1.00 88.94 108 ALA A CA 1
ATOM 838 C C . ALA A 1 108 ? -15.038 -0.996 26.354 1.00 88.94 108 ALA A C 1
ATOM 840 O O . ALA A 1 108 ? -15.248 -0.480 25.256 1.00 88.94 108 ALA A O 1
ATOM 841 N N . TYR A 1 109 ? -14.153 -0.500 27.225 1.00 89.62 109 TYR A N 1
ATOM 842 C CA . TYR A 1 109 ? -13.276 0.623 26.905 1.00 89.62 109 TYR A CA 1
ATOM 843 C C . TYR A 1 109 ? -12.329 0.272 25.755 1.00 89.62 109 TYR A C 1
ATOM 845 O O . TYR A 1 109 ? -12.265 1.015 24.775 1.00 89.62 109 TYR A O 1
ATOM 853 N N . ASP A 1 110 ? -11.676 -0.888 25.827 1.00 93.62 110 ASP A N 1
ATOM 854 C CA . ASP A 1 110 ? -10.783 -1.377 24.775 1.00 93.62 110 ASP A CA 1
ATOM 855 C C . ASP A 1 110 ? -11.532 -1.552 23.454 1.00 93.62 110 ASP A C 1
ATOM 857 O O . ASP A 1 110 ? -11.039 -1.163 22.400 1.00 93.62 110 ASP A O 1
ATOM 861 N N . HIS A 1 111 ? -12.759 -2.070 23.494 1.00 92.44 111 HIS A N 1
ATOM 862 C CA . HIS A 1 111 ? -13.592 -2.205 22.306 1.00 92.44 111 HIS A CA 1
ATOM 863 C C . HIS A 1 111 ? -13.920 -0.848 21.666 1.00 92.44 111 HIS A C 1
ATOM 865 O O . HIS A 1 111 ? -13.770 -0.697 20.455 1.00 92.44 111 HIS A O 1
ATOM 871 N N . VAL A 1 112 ? -14.335 0.152 22.452 1.00 90.50 112 VAL A N 1
ATOM 872 C CA . VAL A 1 112 ? -14.580 1.510 21.933 1.00 90.50 112 VAL A CA 1
ATOM 873 C C . VAL A 1 112 ? -13.289 2.108 21.374 1.00 90.50 112 VAL A C 1
ATOM 875 O O . VAL A 1 112 ? -13.301 2.673 20.282 1.00 90.50 112 VAL A O 1
ATOM 878 N N . HIS A 1 113 ? -12.166 1.943 22.071 1.00 92.25 113 HIS A N 1
ATOM 879 C CA . HIS A 1 113 ? -10.866 2.410 21.606 1.00 92.25 113 HIS A CA 1
ATOM 880 C C . HIS A 1 113 ? -10.475 1.766 20.266 1.00 92.25 113 HIS A C 1
ATOM 882 O O . HIS A 1 113 ? -10.233 2.478 19.293 1.00 92.25 113 HIS A O 1
ATOM 888 N N . LEU A 1 114 ? -10.535 0.440 20.157 1.00 95.00 114 LEU A N 1
ATOM 889 C CA . LEU A 1 114 ? -10.252 -0.288 18.919 1.00 95.00 114 LEU A CA 1
ATOM 890 C C . LEU A 1 114 ? -11.205 0.097 17.785 1.00 95.00 114 LEU A C 1
ATOM 892 O O . LEU A 1 114 ? -10.779 0.199 16.639 1.00 95.00 114 LEU A O 1
ATOM 896 N N . GLN A 1 115 ? -12.481 0.366 18.075 1.00 95.12 115 GLN A N 1
ATOM 897 C CA . GLN A 1 115 ? -13.410 0.890 17.072 1.00 95.12 115 GLN A CA 1
ATOM 898 C C . GLN A 1 115 ? -12.973 2.258 16.537 1.00 95.12 115 GLN A C 1
ATOM 900 O O . GLN A 1 115 ? -13.084 2.502 15.334 1.00 95.12 115 GLN A O 1
ATOM 905 N N . THR A 1 116 ? -12.457 3.140 17.398 1.00 93.94 116 THR A N 1
ATOM 906 C CA . THR A 1 116 ? -11.903 4.426 16.946 1.00 93.94 116 THR A CA 1
ATOM 907 C C . THR A 1 116 ? -10.629 4.247 16.125 1.00 93.94 116 THR A C 1
ATOM 909 O O . THR A 1 116 ? -10.450 4.928 15.120 1.00 93.94 116 THR A O 1
ATOM 912 N N . GLU A 1 117 ? -9.761 3.301 16.480 1.00 94.75 117 GLU A N 1
ATOM 913 C CA . GLU A 1 117 ? -8.578 3.002 15.670 1.00 94.75 117 GLU A CA 1
ATOM 914 C C . GLU A 1 117 ? -8.959 2.431 14.302 1.00 94.75 117 GLU A C 1
ATOM 916 O O . GLU A 1 117 ? -8.470 2.904 13.273 1.00 94.75 117 GLU A O 1
ATOM 921 N N . LEU A 1 118 ? -9.889 1.473 14.272 1.00 95.75 118 LEU A N 1
ATOM 922 C CA . LEU A 1 118 ? -10.400 0.865 13.046 1.00 95.75 118 LEU A CA 1
ATOM 923 C C . LEU A 1 118 ? -11.072 1.882 12.123 1.00 95.75 118 LEU A C 1
ATOM 925 O O . LEU A 1 118 ? -10.922 1.772 10.908 1.00 95.75 118 LEU A O 1
ATOM 929 N N . SER A 1 119 ? -11.778 2.879 12.664 1.00 95.00 119 SER A N 1
ATOM 930 C CA . SER A 1 119 ? -12.400 3.922 11.841 1.00 95.00 119 SER A CA 1
ATOM 931 C C . SER A 1 119 ? -11.377 4.876 11.211 1.00 95.00 119 SER A C 1
ATOM 933 O O . SER A 1 119 ? -11.623 5.395 10.122 1.00 95.00 119 SER A O 1
ATOM 935 N N . MET A 1 120 ? -10.204 5.051 11.830 1.00 94.25 120 MET A N 1
ATOM 936 C CA . MET A 1 120 ? -9.105 5.874 11.303 1.00 94.25 120 MET A CA 1
ATOM 937 C C . MET A 1 120 ? -8.209 5.139 10.292 1.00 94.25 120 MET A C 1
ATOM 939 O O . MET A 1 120 ? -7.631 5.767 9.403 1.00 94.25 120 MET A O 1
ATOM 943 N N . MET A 1 121 ? -8.088 3.812 10.381 1.00 95.25 121 MET A N 1
ATOM 944 C CA . MET A 1 121 ? -7.280 3.005 9.453 1.00 95.25 121 MET A CA 1
ATOM 945 C C . MET A 1 121 ? -7.604 3.176 7.957 1.00 95.25 121 MET A C 1
ATOM 947 O O . MET A 1 121 ? -6.653 3.304 7.181 1.00 95.25 121 MET A O 1
ATOM 951 N N . PRO A 1 122 ? -8.872 3.213 7.495 1.00 94.69 122 PRO A N 1
ATOM 952 C CA . PRO A 1 122 ? -9.159 3.373 6.070 1.00 94.69 122 PRO A CA 1
ATOM 953 C C . PRO A 1 122 ? -8.678 4.720 5.523 1.00 94.69 122 PRO A C 1
ATOM 955 O O . PRO A 1 122 ? -8.210 4.769 4.388 1.00 94.69 122 PRO A O 1
ATOM 958 N N . GLN A 1 123 ? -8.738 5.791 6.322 1.00 94.75 123 GLN A N 1
ATOM 959 C CA . GLN A 1 123 ? -8.231 7.109 5.925 1.00 94.75 123 GLN A CA 1
ATOM 960 C C . GLN A 1 123 ? -6.710 7.076 5.767 1.00 94.75 123 GLN A C 1
ATOM 962 O O . GLN A 1 123 ? -6.201 7.422 4.704 1.00 94.75 123 GLN A O 1
ATOM 967 N N . ARG A 1 124 ? -5.993 6.533 6.760 1.00 95.31 124 ARG A N 1
ATOM 968 C CA . ARG A 1 124 ? -4.530 6.366 6.695 1.00 95.31 124 ARG A CA 1
ATOM 969 C C . ARG A 1 124 ? -4.098 5.512 5.505 1.00 95.31 124 ARG A C 1
ATOM 971 O O . ARG A 1 124 ? -3.123 5.826 4.829 1.00 95.31 124 ARG A O 1
ATOM 978 N N . HIS A 1 125 ? -4.831 4.437 5.227 1.00 96.31 125 HIS A N 1
ATOM 979 C CA . HIS A 1 125 ? -4.556 3.586 4.074 1.00 96.31 125 HIS A CA 1
ATOM 980 C C . HIS A 1 125 ? -4.821 4.319 2.752 1.00 96.31 125 HIS A C 1
ATOM 982 O O . HIS A 1 125 ? -4.016 4.227 1.828 1.00 96.31 125 HIS A O 1
ATOM 988 N N . ALA A 1 126 ? -5.923 5.066 2.647 1.00 96.94 126 ALA A N 1
ATOM 989 C CA . ALA A 1 126 ? -6.229 5.857 1.457 1.00 96.94 126 ALA A CA 1
ATOM 990 C C . ALA A 1 126 ? -5.154 6.923 1.188 1.00 96.94 126 ALA A C 1
ATOM 992 O O . ALA A 1 126 ? -4.712 7.059 0.048 1.00 96.94 126 ALA A O 1
ATOM 993 N N . GLU A 1 127 ? -4.688 7.615 2.228 1.00 97.38 127 GLU A N 1
ATOM 994 C CA . GLU A 1 127 ? -3.591 8.586 2.149 1.00 97.38 127 GLU A CA 1
ATOM 995 C C . GLU A 1 127 ? -2.281 7.931 1.699 1.00 97.38 127 GLU A C 1
ATOM 997 O O . GLU A 1 127 ? -1.639 8.418 0.769 1.00 97.38 127 GLU A O 1
ATOM 1002 N N . ALA A 1 128 ? -1.914 6.784 2.281 1.00 97.50 128 ALA A N 1
ATOM 1003 C CA . ALA A 1 128 ? -0.712 6.047 1.895 1.00 97.50 128 ALA A CA 1
ATOM 1004 C C . ALA A 1 128 ? -0.766 5.566 0.434 1.00 97.50 128 ALA A C 1
ATOM 1006 O O . ALA A 1 128 ? 0.215 5.683 -0.301 1.00 97.50 128 ALA A O 1
ATOM 1007 N N . VAL A 1 129 ? -1.921 5.067 -0.020 1.00 98.00 129 VAL A N 1
ATOM 1008 C CA . VAL A 1 129 ? -2.118 4.659 -1.420 1.00 98.00 129 VAL A CA 1
ATOM 1009 C C . VAL A 1 129 ? -2.059 5.864 -2.358 1.00 98.00 129 VAL A C 1
ATOM 1011 O O . VAL A 1 129 ? -1.462 5.765 -3.431 1.00 98.00 129 VAL A O 1
ATOM 1014 N N . ALA A 1 130 ? -2.654 6.997 -1.983 1.00 97.44 130 ALA A N 1
ATOM 1015 C CA . ALA A 1 130 ? -2.596 8.220 -2.777 1.00 97.44 130 ALA A CA 1
ATOM 1016 C C . ALA A 1 130 ? -1.154 8.737 -2.906 1.00 97.44 130 ALA A C 1
ATOM 1018 O O . ALA A 1 130 ? -0.721 9.034 -4.019 1.00 97.44 130 ALA A O 1
ATOM 1019 N N . ALA A 1 131 ? -0.394 8.756 -1.808 1.00 98.00 131 ALA A N 1
ATOM 1020 C CA . ALA A 1 131 ? 1.019 9.129 -1.805 1.00 98.00 131 ALA A CA 1
ATOM 1021 C C . ALA A 1 131 ? 1.859 8.187 -2.683 1.00 98.00 131 ALA A C 1
ATOM 1023 O O . ALA A 1 131 ? 2.581 8.648 -3.565 1.00 98.00 131 ALA A O 1
ATOM 1024 N N . ALA A 1 132 ? 1.692 6.869 -2.535 1.00 97.81 132 ALA A N 1
ATOM 1025 C CA . ALA A 1 132 ? 2.407 5.885 -3.348 1.00 97.81 132 ALA A CA 1
ATOM 1026 C C . ALA A 1 132 ? 2.086 6.015 -4.848 1.00 97.81 132 ALA A C 1
ATOM 1028 O O . ALA A 1 132 ? 2.975 5.889 -5.691 1.00 97.81 132 ALA A O 1
ATOM 1029 N N . ARG A 1 133 ? 0.825 6.299 -5.202 1.00 97.75 133 ARG A N 1
ATOM 1030 C CA . ARG A 1 133 ? 0.424 6.560 -6.594 1.00 97.75 133 ARG A CA 1
ATOM 1031 C C . ARG A 1 133 ? 1.038 7.847 -7.132 1.00 97.75 133 ARG A C 1
ATOM 1033 O O . ARG A 1 133 ? 1.517 7.842 -8.263 1.00 97.75 133 ARG A O 1
ATOM 1040 N N . ALA A 1 134 ? 1.045 8.916 -6.338 1.00 98.00 134 ALA A N 1
ATOM 1041 C CA . ALA A 1 134 ? 1.669 10.178 -6.717 1.00 98.00 134 ALA A CA 1
ATOM 1042 C C . ALA A 1 134 ? 3.170 9.985 -6.980 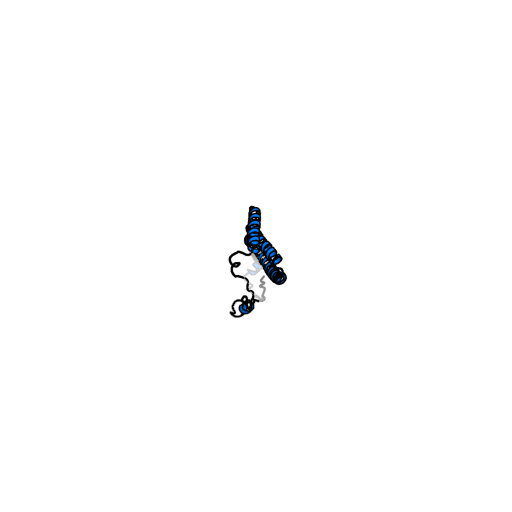1.00 98.00 134 ALA A C 1
ATOM 1044 O O . ALA A 1 134 ? 3.652 10.347 -8.053 1.00 98.00 134 ALA A O 1
ATOM 1045 N N . GLU A 1 135 ? 3.886 9.311 -6.077 1.00 97.94 135 GLU A N 1
ATOM 1046 C CA . GLU A 1 135 ? 5.302 8.985 -6.263 1.00 97.94 135 GLU A CA 1
ATOM 1047 C C . GLU A 1 135 ? 5.551 8.116 -7.498 1.00 97.94 135 GLU A C 1
ATOM 1049 O O . GLU A 1 135 ? 6.455 8.405 -8.282 1.00 97.94 135 GLU A O 1
ATOM 1054 N N . ALA A 1 136 ? 4.753 7.066 -7.702 1.00 97.94 136 ALA A N 1
ATOM 1055 C CA . ALA A 1 136 ? 4.885 6.199 -8.868 1.00 97.94 136 ALA A CA 1
ATOM 1056 C C . ALA A 1 136 ? 4.660 6.977 -10.173 1.00 97.94 136 ALA A C 1
ATOM 1058 O O . ALA A 1 136 ? 5.420 6.809 -11.126 1.00 97.94 136 ALA A O 1
ATOM 1059 N N . SER A 1 137 ? 3.660 7.863 -10.203 1.00 97.56 137 SER A N 1
ATOM 1060 C CA . SER A 1 137 ? 3.381 8.709 -11.366 1.00 97.56 137 SER A CA 1
ATOM 1061 C C . SER A 1 137 ? 4.505 9.712 -11.641 1.00 97.56 137 SER A C 1
ATOM 1063 O O . SER A 1 137 ? 4.901 9.875 -12.791 1.00 97.56 137 SER A O 1
ATOM 1065 N N . ALA A 1 138 ? 5.091 10.306 -10.596 1.00 97.88 138 ALA A N 1
ATOM 1066 C CA . ALA A 1 138 ? 6.219 11.223 -10.724 1.00 97.88 138 ALA A CA 1
ATOM 1067 C C . ALA A 1 138 ? 7.479 10.511 -11.241 1.00 97.88 138 ALA A C 1
ATOM 1069 O O . ALA A 1 138 ? 8.152 11.019 -12.134 1.00 97.88 138 ALA A O 1
ATOM 1070 N N . ARG A 1 139 ? 7.774 9.304 -10.736 1.00 98.00 139 ARG A N 1
ATOM 1071 C CA . ARG A 1 139 ? 8.897 8.485 -11.229 1.00 98.00 139 ARG A CA 1
ATOM 1072 C C . ARG A 1 139 ? 8.694 8.053 -12.680 1.00 98.00 139 ARG A C 1
ATOM 1074 O O . ARG A 1 139 ? 9.646 8.068 -13.452 1.00 98.00 139 ARG A O 1
ATOM 1081 N N . ALA A 1 140 ? 7.468 7.686 -13.055 1.00 97.56 140 ALA A N 1
ATOM 1082 C CA . ALA A 1 140 ? 7.147 7.325 -14.432 1.00 97.56 140 ALA A CA 1
ATOM 1083 C C . ALA A 1 140 ? 7.312 8.517 -15.387 1.00 97.56 140 ALA A C 1
ATOM 1085 O O . ALA A 1 140 ? 7.894 8.345 -16.453 1.00 97.56 140 ALA A O 1
ATOM 1086 N N . ALA A 1 141 ? 6.858 9.712 -14.995 1.00 97.56 141 ALA A N 1
ATOM 1087 C CA . ALA A 1 141 ? 7.044 10.933 -15.779 1.00 97.56 141 ALA A CA 1
ATOM 1088 C C . ALA A 1 141 ? 8.534 11.270 -15.956 1.00 97.56 141 ALA A C 1
ATOM 1090 O O . ALA A 1 141 ? 8.990 11.425 -17.082 1.00 97.56 141 ALA A O 1
ATOM 1091 N N . ALA A 1 142 ? 9.317 11.250 -14.873 1.00 97.94 142 ALA A N 1
ATOM 1092 C CA . ALA A 1 142 ? 10.760 11.487 -14.946 1.00 97.94 142 ALA A CA 1
ATOM 1093 C C . ALA A 1 142 ? 11.474 10.481 -15.869 1.00 97.94 142 ALA A C 1
ATOM 1095 O O . ALA A 1 142 ? 12.307 10.862 -16.686 1.00 97.94 142 ALA A O 1
ATOM 1096 N N . MET A 1 143 ? 11.106 9.196 -15.799 1.00 97.75 143 MET A N 1
ATOM 1097 C CA . MET A 1 143 ? 11.659 8.172 -16.690 1.00 97.75 143 MET A CA 1
ATOM 1098 C C . MET A 1 143 ? 11.267 8.405 -18.157 1.00 97.75 143 MET A C 1
ATOM 1100 O O . MET A 1 143 ? 12.074 8.161 -19.053 1.00 97.75 143 MET A O 1
ATOM 1104 N N . GLN A 1 144 ? 10.039 8.858 -18.421 1.00 97.88 144 GLN A N 1
ATOM 1105 C CA . GLN A 1 144 ? 9.605 9.204 -19.776 1.00 97.88 144 GLN A CA 1
ATOM 1106 C C . GLN A 1 144 ? 10.413 10.376 -20.332 1.00 97.88 144 GLN A C 1
ATOM 1108 O O . GLN A 1 144 ? 10.875 10.285 -21.468 1.00 97.88 144 GLN A O 1
ATOM 1113 N N . ASP A 1 145 ? 10.640 11.416 -19.534 1.00 98.00 145 ASP A N 1
ATOM 1114 C CA . ASP A 1 145 ? 11.435 12.580 -19.933 1.00 98.00 145 ASP A CA 1
ATOM 1115 C C . ASP A 1 145 ? 12.892 12.186 -20.232 1.00 98.00 145 ASP A C 1
ATOM 1117 O O . ASP A 1 145 ? 13.442 12.558 -21.270 1.00 98.00 145 ASP A O 1
ATOM 1121 N N . GLU A 1 146 ? 13.507 11.348 -19.389 1.00 98.00 146 GLU A N 1
ATOM 1122 C CA . GLU A 1 146 ? 14.858 10.821 -19.627 1.00 98.00 146 GLU A CA 1
ATOM 1123 C C . GLU A 1 146 ? 14.953 9.996 -20.919 1.00 98.00 146 GLU A C 1
ATOM 1125 O O . GLU A 1 146 ? 15.932 10.098 -21.663 1.00 98.00 146 GLU A O 1
ATOM 1130 N N . LEU A 1 147 ? 13.951 9.157 -21.196 1.00 97.75 147 LEU A N 1
ATOM 1131 C CA . LEU A 1 147 ? 13.913 8.360 -22.422 1.00 97.75 147 LEU A CA 1
ATOM 1132 C C . LEU A 1 147 ? 13.706 9.235 -23.658 1.00 97.75 147 LEU A C 1
ATOM 1134 O O . LEU A 1 147 ? 14.349 8.993 -24.677 1.00 97.75 147 LEU A O 1
ATOM 1138 N N . GLN A 1 148 ? 12.853 10.255 -23.574 1.00 98.00 148 GLN A N 1
ATOM 1139 C CA . GLN A 1 148 ? 12.660 11.214 -24.660 1.00 98.00 148 GLN A CA 1
ATOM 1140 C C . GLN A 1 148 ? 13.947 11.984 -24.957 1.00 98.00 148 GLN A C 1
ATOM 1142 O O . GLN A 1 148 ? 14.311 12.112 -26.124 1.00 98.00 148 GLN A O 1
ATOM 1147 N N . HIS A 1 149 ? 14.672 12.423 -23.926 1.00 97.94 149 HIS A N 1
ATOM 1148 C CA . HIS A 1 149 ? 15.963 13.088 -24.096 1.00 97.94 149 HIS A CA 1
ATOM 1149 C C . HIS A 1 149 ? 16.975 12.182 -24.807 1.00 97.94 149 HIS A C 1
ATOM 1151 O O . HIS A 1 149 ? 17.563 12.577 -25.809 1.00 97.94 149 HIS A O 1
ATOM 1157 N N . LYS A 1 150 ? 17.116 10.929 -24.355 1.00 97.56 150 LYS A N 1
ATOM 1158 C CA . LYS A 1 150 ? 18.016 9.952 -24.990 1.00 97.56 150 LYS A CA 1
ATOM 1159 C C . LYS A 1 150 ? 17.636 9.661 -26.439 1.00 97.56 150 LYS A C 1
ATOM 1161 O O . LYS A 1 150 ? 18.513 9.515 -27.282 1.00 97.56 150 LYS A O 1
ATOM 1166 N N . LEU A 1 151 ? 16.341 9.569 -26.741 1.00 97.94 151 LEU A N 1
ATOM 1167 C CA . LEU A 1 151 ? 15.879 9.388 -28.117 1.00 97.94 151 LEU A CA 1
ATOM 1168 C C . LEU A 1 151 ? 16.241 10.589 -28.993 1.00 97.94 151 LEU A C 1
ATOM 1170 O O . LEU A 1 151 ? 16.711 10.389 -30.108 1.00 97.94 151 LEU A O 1
ATOM 1174 N N . GLN A 1 152 ? 16.077 11.813 -28.488 1.00 98.00 152 GLN A N 1
ATOM 1175 C CA . GLN A 1 152 ? 16.473 13.022 -29.211 1.00 98.00 152 GLN A CA 1
ATOM 1176 C C . GLN A 1 152 ? 17.986 13.075 -29.449 1.00 98.00 152 GLN A C 1
ATOM 1178 O O . GLN A 1 152 ? 18.408 13.386 -30.559 1.00 98.00 152 GLN A O 1
ATOM 1183 N N . GLU A 1 153 ? 18.803 12.728 -28.452 1.00 97.94 153 GLU A N 1
ATOM 1184 C CA . GLU A 1 153 ? 20.262 12.652 -28.601 1.00 97.94 153 GLU A CA 1
ATOM 1185 C C . GLU A 1 153 ? 20.674 11.627 -29.663 1.00 97.94 153 GLU A C 1
ATOM 1187 O O . GLU A 1 153 ? 21.487 11.930 -30.535 1.00 97.94 153 GLU A O 1
ATOM 1192 N N . LEU A 1 154 ? 20.095 10.423 -29.622 1.00 96.62 154 LEU A N 1
ATOM 1193 C CA . LEU A 1 154 ? 20.385 9.374 -30.601 1.00 96.62 154 LEU A CA 1
ATOM 1194 C C . LEU A 1 154 ? 19.925 9.759 -32.007 1.00 96.62 154 LEU A C 1
ATOM 1196 O O . LEU A 1 154 ? 20.616 9.454 -32.975 1.00 96.62 154 LEU A O 1
ATOM 1200 N N . GLN A 1 155 ? 18.789 10.445 -32.128 1.00 97.62 155 GLN A N 1
ATOM 1201 C CA . GLN A 1 155 ? 18.306 10.934 -33.414 1.00 97.62 155 GLN A CA 1
ATOM 1202 C C . GLN A 1 155 ? 19.239 12.007 -33.984 1.00 97.62 155 GLN A C 1
ATOM 1204 O O . GLN A 1 155 ? 19.623 11.915 -35.142 1.00 97.62 155 GLN A O 1
ATOM 1209 N N . GLN A 1 156 ? 19.701 12.954 -33.163 1.00 97.56 156 GLN A N 1
ATOM 1210 C CA . GLN A 1 156 ? 20.689 13.948 -33.595 1.00 97.56 156 GLN A CA 1
ATOM 1211 C C . GLN A 1 156 ? 22.012 13.305 -34.027 1.00 97.56 156 GLN A C 1
ATOM 1213 O O . GLN A 1 156 ? 22.611 13.742 -35.006 1.00 97.56 156 GLN A O 1
ATOM 1218 N N . GLN A 1 157 ? 22.470 12.269 -33.320 1.00 97.56 157 GLN A N 1
ATOM 1219 C CA . GLN A 1 157 ? 23.666 11.516 -33.709 1.00 97.56 157 GLN A CA 1
ATOM 1220 C C . GLN A 1 157 ? 23.467 10.771 -35.033 1.00 97.56 157 GLN A C 1
ATOM 1222 O O . GLN A 1 157 ? 24.376 10.757 -35.860 1.00 97.56 157 GLN A O 1
ATOM 1227 N N . ALA A 1 158 ? 22.290 10.179 -35.250 1.00 96.62 158 ALA A N 1
ATOM 1228 C CA . ALA A 1 158 ? 21.953 9.527 -36.511 1.00 96.62 158 ALA A CA 1
ATOM 1229 C C . ALA A 1 158 ? 21.917 10.534 -37.670 1.00 96.62 158 ALA A C 1
ATOM 1231 O O . ALA A 1 158 ? 22.571 10.301 -38.681 1.00 96.62 158 ALA A O 1
ATOM 1232 N N . ASP A 1 159 ? 21.259 11.683 -37.490 1.00 97.44 159 ASP A N 1
ATOM 1233 C CA . ASP A 1 159 ? 21.184 12.745 -38.501 1.00 97.44 159 ASP A CA 1
ATOM 1234 C C . ASP A 1 159 ? 22.583 13.292 -38.855 1.00 97.44 159 ASP A C 1
ATOM 1236 O O . ASP A 1 159 ? 22.885 13.559 -40.020 1.00 97.44 159 ASP A O 1
ATOM 1240 N N . GLN A 1 160 ? 23.469 13.433 -37.860 1.00 97.25 160 GLN A N 1
ATOM 1241 C CA . GLN A 1 160 ? 24.867 13.826 -38.078 1.00 97.25 160 GLN A CA 1
ATOM 1242 C C . GLN A 1 160 ? 25.639 12.764 -38.865 1.00 97.25 160 GLN A C 1
ATOM 1244 O O . GLN A 1 160 ? 26.312 13.102 -39.836 1.00 97.25 160 GLN A O 1
ATOM 1249 N N . ALA A 1 161 ? 25.508 11.488 -38.493 1.00 96.19 161 ALA A N 1
ATOM 1250 C CA . ALA A 1 161 ? 26.159 10.390 -39.200 1.00 96.19 161 ALA A CA 1
ATOM 1251 C C . ALA A 1 161 ? 25.658 10.260 -40.650 1.00 96.19 161 ALA A C 1
ATOM 1253 O O . ALA A 1 161 ? 26.457 10.042 -41.558 1.00 96.19 161 ALA A O 1
ATOM 1254 N N . GLU A 1 162 ? 24.358 10.448 -40.896 1.00 96.62 162 GLU A N 1
ATOM 1255 C CA . GLU A 1 162 ? 23.795 10.477 -42.250 1.00 96.62 162 GLU A CA 1
ATOM 1256 C C . GLU A 1 162 ? 24.364 11.641 -43.070 1.00 96.62 162 GLU A C 1
ATOM 1258 O O . GLU A 1 162 ? 24.767 11.445 -44.220 1.00 96.62 162 GLU A O 1
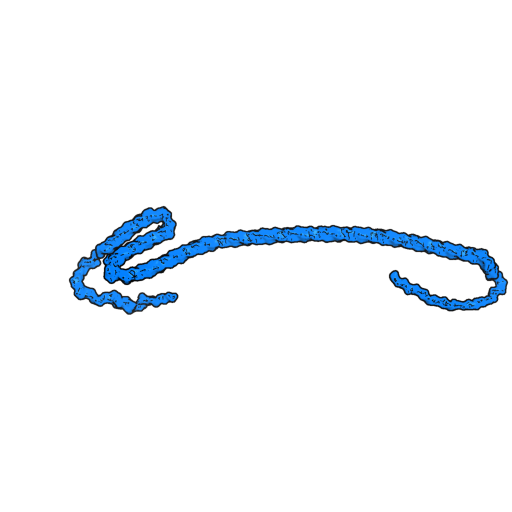ATOM 1263 N N . ALA A 1 163 ? 24.473 12.836 -42.481 1.00 96.69 163 ALA A N 1
ATOM 1264 C CA . ALA A 1 163 ? 25.084 13.985 -43.144 1.00 96.69 163 ALA A CA 1
ATOM 1265 C C . ALA A 1 163 ? 26.567 13.743 -43.479 1.00 96.69 163 ALA A C 1
ATOM 1267 O O . ALA A 1 163 ? 27.018 14.099 -44.570 1.00 96.69 163 ALA A O 1
ATOM 1268 N N . GLU A 1 164 ? 27.321 13.109 -42.578 1.00 96.81 164 GLU A N 1
ATOM 1269 C CA . GLU A 1 164 ? 28.710 12.707 -42.820 1.00 96.81 164 GLU A CA 1
ATOM 1270 C C . GLU A 1 164 ? 28.815 11.670 -43.946 1.00 96.81 164 GLU A C 1
ATOM 1272 O O . GLU A 1 164 ? 29.653 11.823 -44.837 1.00 96.81 164 GLU A O 1
ATOM 1277 N N . CYS A 1 165 ? 27.944 10.656 -43.968 1.00 95.88 165 CYS A N 1
ATOM 1278 C CA . CYS A 1 165 ? 27.895 9.671 -45.051 1.00 95.88 165 CYS A CA 1
ATOM 1279 C C . CYS A 1 165 ? 27.647 10.334 -46.411 1.00 95.88 165 CYS A C 1
ATOM 1281 O O . CYS A 1 165 ? 28.370 10.046 -47.363 1.00 95.88 165 CYS A O 1
ATOM 1283 N N . VAL A 1 166 ? 26.694 11.269 -46.494 1.00 96.94 166 VAL A N 1
ATOM 1284 C CA . VAL A 1 166 ? 26.418 12.015 -47.732 1.00 96.94 166 VAL A CA 1
ATOM 1285 C C . VAL A 1 166 ? 27.645 12.816 -48.181 1.00 96.94 166 VAL A C 1
ATOM 1287 O O . VAL A 1 166 ? 28.006 12.772 -49.356 1.00 96.94 166 VAL A O 1
ATOM 1290 N N . GLN A 1 167 ? 28.336 13.498 -47.262 1.00 96.50 167 GLN A N 1
ATOM 1291 C CA . GLN A 1 167 ? 29.563 14.235 -47.592 1.00 96.50 167 GLN A CA 1
ATOM 1292 C C . GLN A 1 167 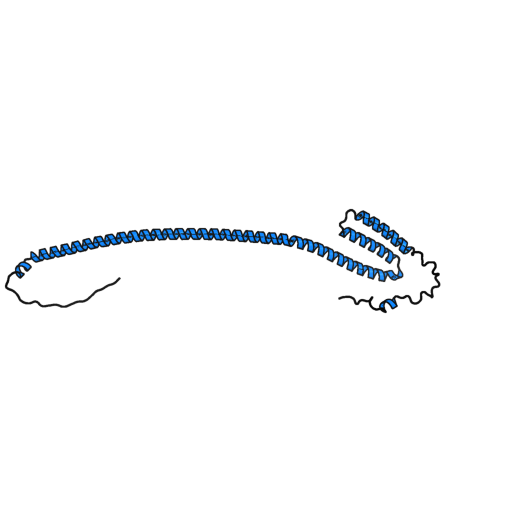? 30.678 13.311 -48.098 1.00 96.50 167 GLN A C 1
ATOM 1294 O O . GLN A 1 167 ? 31.380 13.650 -49.054 1.00 96.50 167 GLN A O 1
ATOM 1299 N N . ILE A 1 168 ? 30.849 12.141 -47.477 1.00 96.25 168 ILE A N 1
ATOM 1300 C CA . ILE A 1 168 ? 31.832 11.141 -47.906 1.00 96.25 168 ILE A CA 1
ATOM 1301 C C . ILE A 1 168 ? 31.480 10.617 -49.303 1.00 96.25 168 ILE A C 1
ATOM 1303 O O . ILE A 1 168 ? 32.363 10.540 -50.157 1.00 96.25 168 ILE A O 1
ATOM 1307 N N . ASP A 1 169 ? 30.211 10.318 -49.574 1.00 96.25 169 ASP A N 1
ATOM 1308 C CA . ASP A 1 169 ? 29.751 9.852 -50.886 1.00 96.25 169 ASP A CA 1
ATOM 1309 C C . ASP A 1 169 ? 29.982 10.905 -51.983 1.00 96.25 169 ASP A C 1
ATOM 1311 O O . ASP A 1 169 ? 30.450 10.581 -53.082 1.00 96.25 169 ASP A O 1
ATOM 1315 N N . GLU A 1 170 ? 29.737 12.184 -51.688 1.00 96.50 170 GLU A N 1
ATOM 1316 C CA . GLU A 1 170 ? 30.040 13.295 -52.596 1.00 96.50 170 GLU A CA 1
ATOM 1317 C C . GLU A 1 170 ? 31.542 13.396 -52.899 1.00 96.50 170 GLU A C 1
ATOM 1319 O O . GLU A 1 170 ? 31.936 13.534 -54.065 1.00 96.50 170 GLU A O 1
ATOM 1324 N N . GLN A 1 171 ? 32.390 13.276 -51.873 1.00 96.31 171 GLN A N 1
ATOM 1325 C CA . GLN A 1 171 ? 33.846 13.268 -52.027 1.00 96.31 171 GLN A CA 1
ATOM 1326 C C . GLN A 1 171 ? 34.319 12.064 -52.847 1.00 96.31 171 GLN A C 1
ATOM 1328 O O . GLN A 1 171 ? 35.119 12.228 -53.772 1.00 96.31 171 GLN A O 1
ATOM 1333 N N . LEU A 1 172 ? 33.803 10.864 -52.569 1.00 95.38 172 LEU A N 1
ATOM 1334 C CA . LEU A 1 172 ? 34.117 9.651 -53.328 1.00 95.38 172 LEU A CA 1
ATOM 1335 C C . LEU A 1 172 ? 33.751 9.815 -54.803 1.00 95.38 172 LEU A C 1
ATOM 1337 O O . LEU A 1 172 ? 34.561 9.510 -55.681 1.00 95.38 172 LEU A O 1
ATOM 1341 N N . HIS A 1 173 ? 32.571 10.359 -55.090 1.00 96.81 173 HIS A N 1
ATOM 1342 C CA . HIS A 1 173 ? 32.131 10.613 -56.455 1.00 96.81 173 HIS A CA 1
ATOM 1343 C C . HIS A 1 173 ? 32.995 11.674 -57.161 1.00 96.81 173 HIS A C 1
ATOM 1345 O O . HIS A 1 173 ? 33.322 11.527 -58.345 1.00 96.81 173 HIS A O 1
ATOM 1351 N N . TYR A 1 174 ? 33.424 12.720 -56.448 1.00 96.62 174 TYR A N 1
ATOM 1352 C CA . TYR A 1 174 ? 34.377 13.709 -56.956 1.00 96.62 174 TYR A CA 1
ATOM 1353 C C . TYR A 1 174 ? 35.728 13.069 -57.311 1.00 96.62 174 TYR A C 1
ATOM 1355 O O . TYR A 1 174 ? 36.208 13.221 -58.440 1.00 96.62 174 TYR A O 1
ATOM 1363 N N . PHE A 1 175 ? 36.315 12.288 -56.399 1.00 95.62 175 PHE A N 1
ATOM 1364 C CA . PHE A 1 175 ? 37.581 11.595 -56.649 1.00 95.62 175 PHE A CA 1
ATOM 1365 C C . PHE A 1 175 ? 37.466 10.586 -57.792 1.00 95.62 175 PHE A C 1
ATOM 1367 O O . PHE A 1 175 ? 38.348 10.528 -58.648 1.00 95.62 175 PHE A O 1
ATOM 1374 N N . GLN A 1 176 ? 36.363 9.843 -57.875 1.00 97.00 176 GLN A N 1
ATOM 1375 C CA . GLN A 1 176 ? 36.122 8.896 -58.961 1.00 97.00 176 GLN A CA 1
ATOM 1376 C C . GLN A 1 176 ? 36.097 9.596 -60.327 1.00 97.00 176 GLN A C 1
ATOM 1378 O O . GLN A 1 176 ? 36.709 9.110 -61.283 1.00 97.00 176 GLN A O 1
ATOM 1383 N N . LYS A 1 177 ? 35.450 10.765 -60.428 1.00 96.44 177 LYS A N 1
ATOM 1384 C CA . LYS A 1 177 ? 35.467 11.584 -61.650 1.00 96.44 177 LYS A CA 1
ATOM 1385 C C . LYS A 1 177 ? 36.878 12.035 -62.019 1.00 96.44 177 LYS A C 1
ATOM 1387 O O . LYS A 1 177 ? 37.254 11.912 -63.185 1.00 96.44 177 LYS A O 1
ATOM 1392 N N . HIS A 1 178 ? 37.662 12.502 -61.049 1.00 96.12 178 HIS A N 1
ATOM 1393 C CA . HIS A 1 178 ? 39.048 12.914 -61.282 1.00 96.12 178 HIS A CA 1
ATOM 1394 C C . HIS A 1 178 ? 39.941 11.756 -61.730 1.00 96.12 178 HIS A C 1
ATOM 1396 O O . HIS A 1 178 ? 40.694 11.909 -62.689 1.00 96.12 178 HIS A O 1
ATOM 1402 N N . ILE A 1 179 ? 39.815 10.579 -61.112 1.00 95.81 179 ILE A N 1
ATOM 1403 C CA . ILE A 1 179 ? 40.547 9.373 -61.525 1.00 95.81 179 ILE A CA 1
ATOM 1404 C C . ILE A 1 179 ? 40.201 9.007 -62.973 1.00 95.81 179 ILE A C 1
ATOM 1406 O O . ILE A 1 179 ? 41.092 8.695 -63.763 1.00 95.81 179 ILE A O 1
ATOM 1410 N N . LEU A 1 180 ? 38.920 9.072 -63.354 1.00 96.75 180 LEU A N 1
ATOM 1411 C CA . LEU A 1 180 ? 38.495 8.804 -64.731 1.00 96.75 180 LEU A CA 1
ATOM 1412 C C . LEU A 1 180 ? 39.051 9.829 -65.728 1.00 96.75 180 LEU A C 1
ATOM 1414 O O . LEU A 1 180 ? 39.421 9.445 -66.837 1.00 96.75 180 LEU A O 1
ATOM 1418 N N . GLN A 1 181 ? 39.118 11.111 -65.361 1.00 96.12 181 GLN A N 1
ATOM 1419 C CA . GLN A 1 181 ? 39.726 12.152 -66.196 1.00 96.12 181 GLN A CA 1
ATOM 1420 C C . GLN A 1 181 ? 41.231 11.926 -66.365 1.00 96.12 181 GLN A C 1
ATOM 1422 O O . GLN A 1 181 ? 41.691 11.811 -67.498 1.00 96.12 181 GLN A O 1
ATOM 1427 N N . ALA A 1 182 ? 41.964 11.740 -65.265 1.00 94.69 182 ALA A N 1
ATOM 1428 C CA . ALA A 1 182 ? 43.397 11.454 -65.291 1.00 94.69 182 ALA A CA 1
ATOM 1429 C C . ALA A 1 182 ? 43.712 10.193 -66.113 1.00 94.69 182 ALA A C 1
ATOM 1431 O O . ALA A 1 182 ? 44.666 10.164 -66.886 1.00 94.69 182 ALA A O 1
ATOM 1432 N N . ARG A 1 183 ? 42.871 9.155 -66.023 1.00 95.75 183 ARG A N 1
ATOM 1433 C CA . ARG A 1 183 ? 43.020 7.944 -66.841 1.00 95.75 183 ARG A CA 1
ATOM 1434 C C . ARG A 1 183 ? 42.854 8.222 -68.337 1.00 95.75 183 ARG A C 1
ATOM 1436 O O . ARG A 1 183 ? 43.631 7.704 -69.129 1.00 95.75 183 ARG A O 1
ATOM 1443 N N . ARG A 1 184 ? 41.887 9.060 -68.728 1.00 95.38 184 ARG A N 1
ATOM 1444 C CA . ARG A 1 184 ? 41.715 9.476 -70.133 1.00 95.38 184 ARG A CA 1
ATOM 1445 C C . ARG A 1 184 ? 42.912 10.275 -70.636 1.00 95.38 184 ARG A C 1
ATOM 1447 O O . ARG A 1 184 ? 43.305 10.093 -71.782 1.00 95.38 184 ARG A O 1
ATOM 1454 N N . GLU A 1 185 ? 43.470 11.152 -69.808 1.00 95.25 185 GLU A N 1
ATOM 1455 C CA . GLU A 1 185 ? 44.676 11.917 -70.144 1.00 95.25 185 GLU A CA 1
ATOM 1456 C C . GLU A 1 185 ? 45.880 10.990 -70.344 1.00 95.25 185 GLU A C 1
ATOM 1458 O O . GLU A 1 185 ? 46.582 11.115 -71.345 1.00 95.25 185 GLU A O 1
ATOM 1463 N N . LEU A 1 186 ? 46.068 10.000 -69.464 1.00 94.31 186 LEU A N 1
ATOM 1464 C CA . LEU A 1 186 ? 47.094 8.967 -69.635 1.00 94.31 186 LEU A CA 1
ATOM 1465 C C . LEU A 1 186 ? 46.897 8.177 -70.936 1.00 94.31 186 LEU A C 1
ATOM 1467 O O . LEU A 1 186 ? 47.846 8.036 -71.702 1.00 94.31 186 LEU A O 1
ATOM 1471 N N . ASP A 1 187 ? 45.673 7.736 -71.243 1.00 94.94 187 ASP A N 1
ATOM 1472 C CA . ASP A 1 187 ? 45.373 7.026 -72.496 1.00 94.94 187 ASP A CA 1
ATOM 1473 C C . ASP A 1 187 ? 45.650 7.909 -73.737 1.00 94.94 187 ASP A C 1
ATOM 1475 O O . ASP A 1 187 ? 46.132 7.434 -74.774 1.00 94.94 187 ASP A O 1
ATOM 1479 N N . GLN A 1 188 ? 45.378 9.216 -73.655 1.00 94.69 188 GLN A N 1
ATOM 1480 C CA . GLN A 1 188 ? 45.699 10.179 -74.715 1.00 94.69 188 GLN A CA 1
ATOM 1481 C C . GLN A 1 188 ? 47.211 10.348 -74.893 1.00 94.69 188 GLN A C 1
ATOM 1483 O O . GLN A 1 188 ? 47.696 10.325 -76.025 1.00 94.69 188 GLN A O 1
ATOM 1488 N N . ILE A 1 189 ? 47.962 10.467 -73.798 1.00 94.50 189 ILE A N 1
ATOM 1489 C CA . ILE A 1 189 ? 49.425 10.556 -73.826 1.00 94.50 189 ILE A CA 1
ATOM 1490 C C . ILE A 1 189 ? 50.023 9.262 -74.385 1.00 94.50 189 ILE A C 1
ATOM 1492 O O . ILE A 1 189 ? 50.877 9.319 -75.264 1.00 94.50 189 ILE A O 1
ATOM 1496 N N . ASP A 1 190 ? 49.540 8.093 -73.967 1.00 94.50 190 ASP A N 1
ATOM 1497 C CA . ASP A 1 190 ? 50.006 6.798 -74.471 1.00 94.50 190 ASP A CA 1
ATOM 1498 C C . ASP A 1 190 ? 49.732 6.630 -75.966 1.00 94.50 190 ASP A C 1
ATOM 1500 O O . ASP A 1 190 ? 50.584 6.145 -76.717 1.00 94.50 190 ASP A O 1
ATOM 1504 N N . THR A 1 191 ? 48.552 7.038 -76.434 1.00 95.00 191 THR A N 1
ATOM 1505 C CA . THR A 1 191 ? 48.231 6.993 -77.867 1.00 95.00 191 THR A CA 1
ATOM 1506 C C . THR A 1 191 ? 49.056 7.995 -78.672 1.00 95.00 191 THR A C 1
ATOM 1508 O O .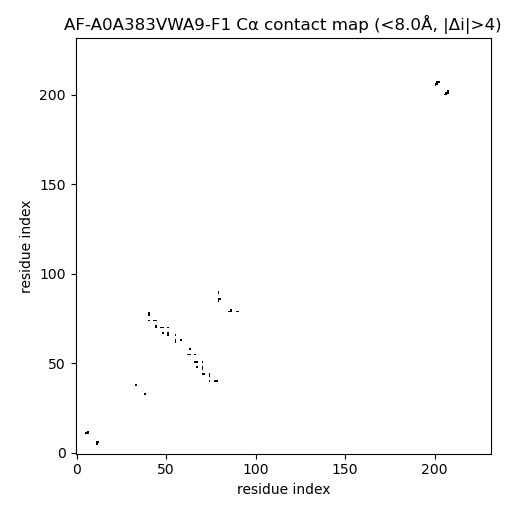 THR A 1 191 ? 49.523 7.635 -79.755 1.00 95.00 191 THR A O 1
ATOM 1511 N N . ALA A 1 192 ? 49.299 9.201 -78.153 1.00 94.00 192 ALA A N 1
ATOM 1512 C CA . ALA A 1 192 ? 50.189 10.188 -78.762 1.00 94.00 192 ALA A CA 1
ATOM 1513 C C . ALA A 1 192 ? 51.642 9.689 -78.812 1.00 94.00 192 ALA A C 1
ATOM 1515 O O . ALA A 1 192 ? 52.252 9.714 -79.878 1.00 94.00 192 ALA A O 1
ATOM 1516 N N . ASN A 1 193 ? 52.158 9.131 -77.714 1.00 92.62 193 ASN A N 1
ATOM 1517 C CA . ASN A 1 193 ? 53.488 8.526 -77.641 1.00 92.62 193 ASN A CA 1
ATOM 1518 C C . ASN A 1 193 ? 53.629 7.390 -78.655 1.00 92.62 193 ASN A C 1
ATOM 1520 O O . ASN A 1 193 ? 54.594 7.356 -79.410 1.00 92.62 193 ASN A O 1
ATOM 1524 N N . ARG A 1 194 ? 52.648 6.481 -78.748 1.00 92.81 194 ARG A N 1
ATOM 1525 C CA . ARG A 1 194 ? 52.656 5.401 -79.753 1.00 92.81 194 ARG A CA 1
ATOM 1526 C C . ARG A 1 194 ? 52.662 5.932 -81.185 1.00 92.81 194 ARG A C 1
ATOM 1528 O O . ARG A 1 194 ? 53.309 5.324 -82.032 1.00 92.81 194 ARG A O 1
ATOM 1535 N N . ARG A 1 195 ? 51.937 7.018 -81.476 1.00 92.25 195 ARG A N 1
ATOM 1536 C CA . ARG A 1 195 ? 51.975 7.674 -82.796 1.00 92.25 195 ARG A CA 1
ATOM 1537 C C . ARG A 1 195 ? 53.346 8.286 -83.059 1.00 92.25 195 ARG A C 1
ATOM 1539 O O . ARG A 1 195 ? 53.935 7.962 -84.079 1.00 92.25 195 ARG A O 1
ATOM 1546 N N . GLY A 1 196 ? 53.892 9.043 -82.109 1.00 91.00 196 GLY A N 1
ATOM 1547 C CA . GLY A 1 196 ? 55.232 9.622 -82.214 1.00 91.00 196 GLY A CA 1
ATOM 1548 C C . GLY A 1 196 ? 56.321 8.563 -82.408 1.00 91.00 196 GLY A C 1
ATOM 1549 O O . GLY A 1 196 ? 57.169 8.708 -83.280 1.00 91.00 196 GLY A O 1
ATOM 1550 N N . TYR A 1 197 ? 56.270 7.444 -81.676 1.00 91.19 197 TYR A N 1
ATOM 1551 C CA . TYR A 1 197 ? 57.189 6.319 -81.891 1.00 91.19 197 TYR A CA 1
ATOM 1552 C C . TYR A 1 197 ? 57.050 5.702 -83.285 1.00 91.19 197 TYR A C 1
ATOM 1554 O O . TYR A 1 197 ? 58.065 5.364 -83.886 1.00 91.19 197 TYR A O 1
ATOM 1562 N N . LYS A 1 198 ? 55.827 5.558 -83.813 1.00 88.12 198 LYS A N 1
ATOM 1563 C CA . LYS A 1 198 ? 55.610 5.082 -85.189 1.00 88.12 198 LYS A CA 1
ATOM 1564 C C . LYS A 1 198 ? 56.182 6.055 -86.213 1.00 88.12 198 LYS A C 1
ATOM 1566 O O . LYS A 1 198 ? 56.952 5.628 -87.056 1.00 88.12 198 LYS A O 1
ATOM 1571 N N . GLU A 1 199 ? 55.894 7.346 -86.085 1.00 88.00 199 GLU A N 1
ATOM 1572 C CA . GLU A 1 199 ? 56.434 8.381 -86.974 1.00 88.00 199 GLU A CA 1
ATOM 1573 C C . GLU A 1 199 ? 57.969 8.422 -86.940 1.00 88.00 199 GLU A C 1
ATOM 1575 O O . GLU A 1 199 ? 58.612 8.555 -87.978 1.00 88.00 199 GLU A O 1
ATOM 1580 N N . LEU A 1 200 ? 58.581 8.272 -85.761 1.00 87.19 200 LEU A N 1
ATOM 1581 C CA . LEU A 1 200 ? 60.037 8.177 -85.627 1.00 87.19 200 LEU A CA 1
ATOM 1582 C C . LEU A 1 200 ? 60.597 6.901 -86.257 1.00 87.19 200 LEU A C 1
ATOM 1584 O O . LEU A 1 200 ? 61.649 6.963 -86.886 1.00 87.19 200 LEU A O 1
ATOM 1588 N N . LEU A 1 201 ? 59.924 5.758 -86.096 1.00 84.62 201 LEU A N 1
ATOM 1589 C CA . LEU A 1 201 ? 60.311 4.508 -86.752 1.00 84.62 201 LEU A CA 1
ATOM 1590 C C . LEU A 1 201 ? 60.215 4.643 -88.275 1.00 84.62 201 LEU A C 1
ATOM 1592 O O . LEU A 1 201 ? 61.195 4.337 -88.949 1.00 84.62 201 LEU A O 1
ATOM 1596 N N . ASP A 1 202 ? 59.107 5.168 -88.798 1.00 81.88 202 ASP A N 1
ATOM 1597 C CA . ASP A 1 202 ? 58.868 5.371 -90.231 1.00 81.88 202 ASP A CA 1
ATOM 1598 C C . ASP A 1 202 ? 59.906 6.327 -90.850 1.00 81.88 202 ASP A C 1
ATOM 1600 O O . ASP A 1 202 ? 60.399 6.085 -91.951 1.00 81.88 202 ASP A O 1
ATOM 1604 N N . ASN A 1 203 ? 60.303 7.370 -90.110 1.00 79.69 203 ASN A N 1
ATOM 1605 C CA . ASN A 1 203 ? 61.326 8.341 -90.517 1.00 79.69 203 ASN A CA 1
ATOM 1606 C C . ASN A 1 203 ? 62.766 7.912 -90.186 1.00 79.69 203 ASN A C 1
ATOM 1608 O O . ASN A 1 203 ? 63.719 8.611 -90.541 1.00 79.69 203 ASN A O 1
ATOM 1612 N N . SER A 1 204 ? 62.963 6.792 -89.487 1.00 78.12 204 SER A N 1
ATOM 1613 C CA . SER A 1 204 ? 64.302 6.314 -89.156 1.00 78.12 204 SER A CA 1
ATOM 1614 C C . SER A 1 204 ? 64.971 5.692 -90.382 1.00 78.12 204 SER A C 1
ATOM 1616 O O . SER A 1 204 ? 64.359 4.967 -91.170 1.00 78.12 204 SER A O 1
ATOM 1618 N N . SER A 1 205 ? 66.278 5.920 -90.515 1.00 64.81 205 SER A N 1
ATOM 1619 C CA . SER A 1 205 ? 67.114 5.355 -91.583 1.00 64.81 205 SER A CA 1
ATOM 1620 C C . SER A 1 205 ? 67.069 3.820 -91.660 1.00 64.81 205 SER A C 1
ATOM 1622 O O . SER A 1 205 ? 67.365 3.252 -92.708 1.00 64.81 205 SER A O 1
ATOM 1624 N N . TRP A 1 206 ? 66.650 3.144 -90.584 1.00 60.53 206 TRP A N 1
ATOM 1625 C CA . TRP A 1 206 ? 66.476 1.693 -90.514 1.00 60.53 206 TRP A CA 1
ATOM 1626 C C . TRP A 1 206 ? 65.191 1.187 -91.189 1.00 60.53 206 TRP A C 1
ATOM 1628 O O . TRP A 1 206 ? 65.193 0.080 -91.725 1.00 60.53 206 TRP A O 1
ATOM 1638 N N . HIS A 1 207 ? 64.112 1.976 -91.230 1.00 61.69 207 HIS A N 1
ATOM 1639 C CA . HIS A 1 207 ? 62.876 1.589 -91.923 1.00 61.69 207 HIS A CA 1
ATOM 1640 C C . HIS A 1 207 ? 63.010 1.712 -93.448 1.00 61.69 207 HIS A C 1
ATOM 1642 O O . HIS A 1 207 ? 62.588 0.822 -94.187 1.00 61.69 207 HIS A O 1
ATOM 1648 N N . LEU A 1 208 ? 63.711 2.751 -93.915 1.00 58.03 208 LEU A N 1
ATOM 1649 C CA . LEU A 1 208 ? 64.075 2.928 -95.326 1.00 58.03 208 LEU A CA 1
ATOM 1650 C C . LEU A 1 208 ? 64.965 1.789 -95.854 1.00 58.03 208 LEU A C 1
ATOM 1652 O O . LEU A 1 208 ? 64.858 1.414 -97.019 1.00 58.03 208 LEU A O 1
ATOM 1656 N N . LEU A 1 209 ? 65.804 1.198 -94.995 1.00 57.16 209 LEU A N 1
ATOM 1657 C CA . LEU A 1 209 ? 66.622 0.033 -95.348 1.00 57.16 209 LEU A CA 1
ATOM 1658 C C . LEU A 1 209 ? 65.812 -1.275 -95.427 1.00 57.16 209 LEU A C 1
ATOM 1660 O O . LEU A 1 209 ? 66.163 -2.151 -96.214 1.00 57.16 209 LEU A O 1
ATOM 1664 N N . ALA A 1 210 ? 64.719 -1.408 -94.667 1.00 59.06 210 ALA A N 1
ATOM 1665 C CA . ALA A 1 210 ? 63.856 -2.595 -94.675 1.00 59.06 210 ALA A CA 1
ATOM 1666 C C . ALA A 1 210 ? 62.863 -2.642 -95.858 1.00 59.06 210 ALA A C 1
ATOM 1668 O O . ALA A 1 210 ? 62.386 -3.721 -96.207 1.00 59.06 210 ALA A O 1
ATOM 1669 N N . GLN A 1 211 ? 62.555 -1.500 -96.489 1.00 54.78 211 GLN A N 1
ATOM 1670 C CA . GLN A 1 211 ? 61.658 -1.411 -97.656 1.00 54.78 211 GLN A CA 1
ATOM 1671 C C . GLN A 1 211 ? 62.354 -1.651 -99.013 1.00 54.78 211 GLN A C 1
ATOM 1673 O O . GLN A 1 211 ? 61.696 -1.641 -100.054 1.00 54.78 211 GLN A O 1
ATOM 1678 N N . LEU A 1 212 ? 63.667 -1.902 -99.030 1.00 51.12 212 LEU A N 1
ATOM 1679 C CA . LEU A 1 212 ? 64.385 -2.322 -100.236 1.00 51.12 212 LEU A CA 1
ATOM 1680 C C . LEU A 1 212 ? 64.010 -3.777 -100.595 1.00 51.12 212 LEU A C 1
ATOM 1682 O O . LEU A 1 212 ? 64.255 -4.687 -99.797 1.00 51.12 212 LEU A O 1
ATOM 1686 N N . PRO A 1 213 ? 63.445 -4.049 -101.786 1.00 45.47 213 PRO A N 1
ATOM 1687 C CA . PRO A 1 213 ? 63.078 -5.402 -102.183 1.00 45.47 213 PRO A CA 1
ATOM 1688 C C . PRO A 1 213 ? 64.349 -6.195 -102.516 1.00 45.47 213 PRO A C 1
ATOM 1690 O O . PRO A 1 213 ? 64.939 -6.018 -103.579 1.00 45.47 213 PRO A O 1
ATOM 1693 N N . GLY A 1 214 ? 64.790 -7.066 -101.602 1.00 50.84 214 GLY A N 1
ATOM 1694 C CA . GLY A 1 214 ? 65.918 -7.964 -101.885 1.00 50.84 214 GLY A CA 1
ATOM 1695 C C . GLY A 1 214 ? 66.521 -8.768 -100.731 1.00 50.84 214 GLY A C 1
ATOM 1696 O O . GLY A 1 214 ? 67.260 -9.706 -101.009 1.00 50.84 214 GLY A O 1
ATOM 1697 N N . LEU A 1 215 ? 66.228 -8.476 -99.459 1.00 44.91 215 LEU A N 1
ATOM 1698 C CA . LEU A 1 215 ? 66.849 -9.186 -98.328 1.00 44.91 215 LEU A CA 1
ATOM 1699 C C . LEU A 1 215 ? 65.801 -9.743 -97.358 1.00 44.91 215 LEU A C 1
ATOM 1701 O O . LEU A 1 215 ? 65.614 -9.277 -96.240 1.00 44.91 215 LEU A O 1
ATOM 1705 N N . SER A 1 216 ? 65.128 -10.795 -97.818 1.00 47.66 216 SER A N 1
ATOM 1706 C CA . SER A 1 216 ? 64.560 -11.815 -96.937 1.00 47.66 216 SER A CA 1
ATOM 1707 C C . SER A 1 216 ? 65.694 -12.726 -96.468 1.00 47.66 216 SER A C 1
ATOM 1709 O O . SER A 1 216 ? 66.242 -13.462 -97.285 1.00 47.66 216 SER A O 1
ATOM 1711 N N . SER A 1 217 ? 66.024 -12.717 -95.174 1.00 43.53 217 SER A N 1
ATOM 1712 C CA . SER A 1 217 ? 66.402 -13.953 -94.476 1.00 43.53 217 SER A CA 1
ATOM 1713 C C . SER A 1 217 ? 66.456 -13.772 -92.958 1.00 43.53 217 SER A C 1
ATOM 1715 O O . SER A 1 217 ? 67.148 -12.891 -92.458 1.00 43.53 217 SER A O 1
ATOM 1717 N N . ASN A 1 218 ? 65.824 -14.722 -92.268 1.00 42.34 218 ASN A N 1
ATOM 1718 C CA . ASN A 1 218 ? 66.047 -15.142 -90.883 1.00 42.34 218 ASN A CA 1
ATOM 1719 C C . ASN A 1 218 ? 65.536 -14.256 -89.740 1.00 42.34 218 ASN A C 1
ATOM 1721 O O . ASN A 1 218 ? 66.251 -13.461 -89.138 1.00 42.34 218 ASN A O 1
ATOM 1725 N N . ALA A 1 219 ? 64.314 -14.588 -89.319 1.00 45.16 219 ALA A N 1
ATOM 1726 C CA . ALA A 1 219 ? 63.967 -14.614 -87.904 1.00 45.16 219 ALA A CA 1
ATOM 1727 C C . ALA A 1 219 ? 64.860 -15.611 -87.134 1.00 45.16 219 ALA A C 1
ATOM 1729 O O . ALA A 1 219 ? 65.186 -16.682 -87.654 1.00 45.16 219 ALA A O 1
ATOM 1730 N N . PRO A 1 220 ? 65.140 -15.327 -85.855 1.00 48.38 220 PRO A N 1
ATOM 1731 C CA . PRO A 1 220 ? 65.006 -16.357 -84.836 1.00 48.38 220 PRO A CA 1
ATOM 1732 C C . PRO A 1 220 ? 64.065 -15.888 -83.721 1.00 48.38 220 PRO A C 1
ATOM 1734 O O . PRO A 1 220 ? 64.020 -14.717 -83.350 1.00 48.38 220 PRO A O 1
ATOM 1737 N N . GLY A 1 221 ? 63.268 -16.829 -83.218 1.00 48.94 221 GLY A N 1
ATOM 1738 C CA . GLY A 1 221 ? 62.295 -16.581 -82.164 1.00 48.94 221 GLY A CA 1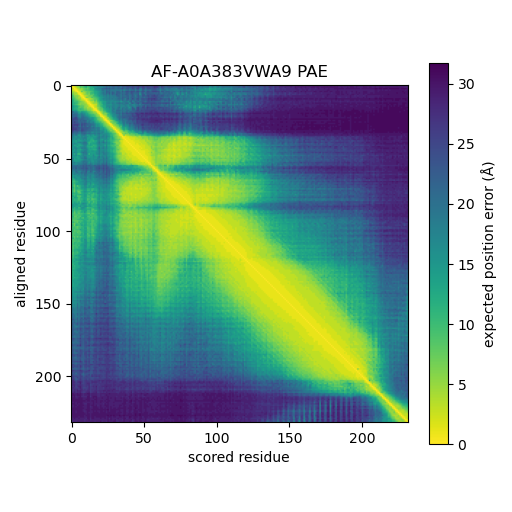
ATOM 1739 C C . GLY A 1 221 ? 62.909 -16.325 -80.788 1.00 48.94 221 GLY A C 1
ATOM 1740 O O . GLY A 1 221 ? 64.075 -16.607 -80.536 1.00 48.94 221 GLY A O 1
ATOM 1741 N N . SER A 1 222 ? 62.063 -15.875 -79.862 1.00 43.09 222 SER A N 1
ATOM 1742 C CA . SER A 1 222 ? 62.237 -16.153 -78.438 1.00 43.09 222 SER A CA 1
ATOM 1743 C C . SER A 1 222 ? 60.891 -16.120 -77.727 1.00 43.09 222 SER A C 1
ATOM 1745 O O . SER A 1 222 ? 60.169 -15.127 -77.736 1.00 43.09 222 SER A O 1
ATOM 1747 N N . HIS A 1 223 ? 60.593 -17.256 -77.109 1.00 48.62 223 HIS A N 1
ATOM 1748 C CA . HIS A 1 223 ? 59.628 -17.462 -76.041 1.00 48.62 223 HIS A CA 1
ATOM 1749 C C . HIS A 1 223 ? 59.876 -16.559 -74.809 1.00 48.62 223 HIS A C 1
ATOM 1751 O O . HIS A 1 223 ? 60.946 -15.971 -74.666 1.00 48.62 223 HIS A O 1
ATOM 1757 N N . VAL A 1 224 ? 58.928 -16.663 -73.858 1.00 45.44 224 VAL A N 1
ATOM 1758 C CA . VAL A 1 224 ? 58.999 -16.336 -72.411 1.00 45.44 224 VAL A CA 1
ATOM 1759 C C . VAL A 1 224 ? 58.580 -14.886 -72.080 1.00 45.44 224 VAL A C 1
ATOM 1761 O O . VAL A 1 224 ? 59.089 -13.951 -72.667 1.00 45.44 224 VAL A O 1
ATOM 1764 N N . GLY A 1 225 ? 57.644 -14.594 -71.169 1.00 43.53 225 GLY A N 1
ATOM 1765 C CA . GLY A 1 225 ? 57.045 -15.418 -70.126 1.00 43.53 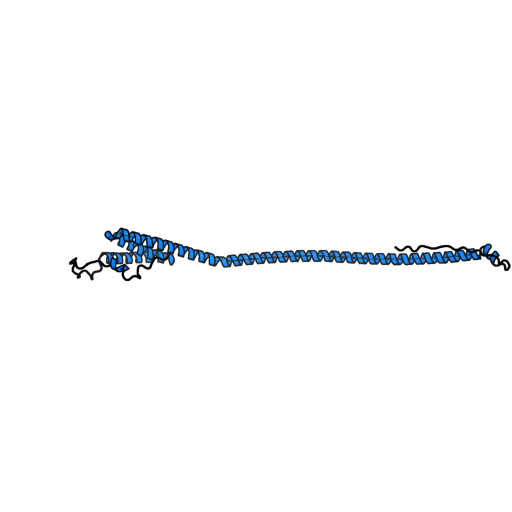225 GLY A CA 1
ATOM 1766 C C . GLY A 1 225 ? 55.874 -14.747 -69.388 1.00 43.53 225 GLY A C 1
ATOM 1767 O O . GLY A 1 225 ? 55.398 -13.672 -69.731 1.00 43.53 225 GLY A O 1
ATOM 1768 N N . LYS A 1 226 ? 55.397 -15.504 -68.399 1.00 48.78 226 LYS A N 1
ATOM 1769 C CA . LYS A 1 226 ? 54.222 -15.336 -67.534 1.00 48.78 226 LYS A CA 1
ATOM 1770 C C . LYS A 1 226 ? 54.271 -14.124 -66.582 1.00 48.78 226 LYS A C 1
ATOM 1772 O O . LYS A 1 226 ? 55.348 -13.699 -66.189 1.00 48.78 226 LYS A O 1
ATOM 1777 N N . ALA A 1 227 ? 53.075 -13.837 -66.042 1.00 47.72 227 ALA A N 1
ATOM 1778 C CA . ALA A 1 227 ? 52.762 -13.229 -64.734 1.00 47.72 227 ALA A CA 1
ATOM 1779 C C . ALA A 1 227 ? 52.904 -11.690 -64.666 1.00 47.72 227 ALA A C 1
ATOM 1781 O O . ALA A 1 227 ? 53.789 -11.122 -65.278 1.00 47.72 227 ALA A O 1
ATOM 1782 N N . TYR A 1 228 ? 52.032 -10.922 -64.007 1.00 43.19 228 TYR A N 1
ATOM 1783 C CA . TYR A 1 228 ? 51.369 -11.151 -62.725 1.00 43.19 228 TYR A CA 1
ATOM 1784 C C . TYR A 1 228 ? 49.964 -10.522 -62.689 1.00 43.19 228 TYR A C 1
ATOM 1786 O O . TYR A 1 228 ? 49.762 -9.374 -63.075 1.00 43.19 228 TYR A O 1
ATOM 1794 N N . ARG A 1 229 ? 49.007 -11.281 -62.152 1.00 46.34 229 ARG A N 1
ATOM 1795 C CA . ARG A 1 229 ? 47.710 -10.815 -61.652 1.00 46.34 229 ARG A CA 1
ATOM 1796 C C . ARG A 1 229 ? 47.926 -10.510 -60.167 1.00 46.34 229 ARG A C 1
ATOM 1798 O O . ARG A 1 229 ? 48.160 -11.451 -59.415 1.00 46.34 229 ARG A O 1
ATOM 1805 N N . MET A 1 230 ? 47.886 -9.248 -59.744 1.00 51.41 230 MET A N 1
ATOM 1806 C CA . MET A 1 230 ? 47.720 -8.910 -58.327 1.00 51.41 230 MET A CA 1
ATOM 1807 C C . MET A 1 230 ? 46.429 -8.126 -58.149 1.00 51.41 230 MET A C 1
ATOM 1809 O O . MET A 1 230 ? 46.283 -6.989 -58.579 1.00 51.41 230 MET A O 1
ATOM 1813 N N . SER A 1 231 ? 45.487 -8.841 -57.555 1.00 48.12 231 SER A N 1
ATOM 1814 C CA . SER A 1 231 ? 44.399 -8.362 -56.726 1.00 48.12 231 SER A CA 1
ATOM 1815 C C . SER A 1 231 ? 44.924 -7.561 -55.536 1.00 48.12 231 SER A C 1
ATOM 1817 O O . SER A 1 231 ? 45.806 -8.048 -54.825 1.00 48.12 231 SER A O 1
ATOM 1819 N N . SER A 1 232 ? 44.324 -6.403 -55.285 1.00 52.69 232 SER A N 1
ATOM 1820 C CA . SER A 1 232 ? 43.852 -5.940 -53.971 1.00 52.69 232 SER A CA 1
ATOM 1821 C C . SER A 1 232 ? 42.807 -4.862 -54.215 1.00 52.69 232 SER A C 1
ATOM 1823 O O . SER A 1 232 ? 43.115 -3.948 -55.011 1.00 52.69 232 SER A O 1
#

Secondary structure (DSSP, 8-state):
-PPP-GGG-TTTTGGGS-S-GGGS---GGGSSSPPHHHHHHHHHHHHHHHHHHHHHTTS-HHHHHHHHHHHHHHHHHHHHHH-TTTHHHHHHHHHHHHHHHHHHHHHHHHHHHHHHHHHHHHHHHHHHHHHHHHHHHHHHHHHHHHHHHHHHHHHHHHHHHHHHHHHHHHHHHHHHHHHHHHHHHHHHHHHHHHHHHHHHHHTSHHHHHHTSTT------------------

InterPro domains:
  IPR032755 Translin-associated factor X-interacting protein 1, N-terminal [PF15739] (59-161)